Protein AF-A0A836VJD9-F1 (afdb_monomer)

Radius of gyration: 28.54 Å; Cα contacts (8 Å, |Δi|>4): 727; chains: 1; bounding box: 74×53×69 Å

Secondary structure (DSSP, 8-state):
-PPP--SS-EEEEEEEEEE-HHHHHTT--TTPPP-HHHH-EEE-TTSPBPPEEEEEEETTTTEEEEEEEEEEE-SSSPPP-EEE--SS--PPPHHHHS-TT------PPPPPGGG----S--------------TTSPPP--------SS--TT----S--SSPPPSS---------SEETTEE---EEEEEEETTEEEEEE-EETTEE--EEEEEETTS-TT-GGGEEEEE-TEETTEE---EEEEEE-SSEEEEEE-B-SS-B--EEEEEETTS-TT-GGGEEEEE-S-SEEEEEEEE-SSEEEEEEEEETTTEE--EEEEEETTS-TT-GGGEEEEE-TTGGGS----EEEEEE-SS-EEEEE-

Nearest PDB structures (foldseek):
  3qzl-assembly1_A  TM=6.929E-01  e=1.080E-01  Staphylococcus aureus subsp. aureus N315
  3qzo-assembly4_D  TM=6.811E-01  e=2.894E-01  Staphylococcus aureus subsp. aureus N315
  3qzm-assembly2_B  TM=6.859E-01  e=4.484E-01  Staphylococcus aureus subsp. aureus N315
  3qzn-assembly3_C  TM=4.578E-01  e=2.083E-01  Staphylococcus aureus subsp. aureus N315

Foldseek 3Di:
DPDDADPFKDFQDWDKDKAFQVRVVVQDDDPDDDDCFFFKFKAWPVRHTWAKAWPDADPVRNMTIMITTDRMDGRPDDTDIDMHGDDGDGHHDPCSSADPQGDDDDDDDDPPPPPPPDDDDDDDDDPDDDDDDDPPHDDDFDADDDDDPDDDDPDDDPSDDPDDDDPDDDDDDDEDPCAAPNDRPDAFAEWDDAPQKIKTAFAADPVGWFQWIKMAGNVDDPHDSVRIHIEGPCQAPNDRQTGFAYWEDLNFKIWTFFQDSRPFGFQWIKIAGPVDDPHDSVRIHIEGLPARFGFAEWEDQNFKIKTHGAAHPPPGWFQWIKIAGPVDDPHDNVSIDIDRCQCPVHDRNTHFNYWYDPNPDIDTHHD

Structure (mmCIF, N/CA/C/O backbone):
data_AF-A0A836VJD9-F1
#
_entry.id   AF-A0A836VJD9-F1
#
loop_
_atom_site.group_PDB
_atom_site.id
_atom_site.type_symbol
_atom_site.label_atom_id
_atom_site.label_alt_id
_atom_site.label_comp_id
_atom_site.label_asym_id
_atom_site.label_entity_id
_atom_site.label_seq_id
_atom_site.pdbx_PDB_ins_code
_atom_site.Cartn_x
_atom_site.Cartn_y
_atom_site.Cartn_z
_atom_site.occupancy
_atom_site.B_iso_or_equiv
_atom_site.auth_seq_id
_atom_site.auth_comp_id
_atom_site.auth_asym_id
_atom_site.auth_atom_id
_atom_site.pdbx_PDB_model_num
ATOM 1 N N . MET A 1 1 ? -29.953 22.660 4.534 1.00 32.72 1 MET A N 1
ATOM 2 C CA . MET A 1 1 ? -30.248 21.319 5.072 1.00 32.72 1 MET A CA 1
ATOM 3 C C . MET A 1 1 ? -29.787 20.304 4.049 1.00 32.72 1 MET A C 1
ATOM 5 O O . MET A 1 1 ? -30.387 20.209 2.985 1.00 32.72 1 MET A O 1
ATOM 9 N N . THR A 1 2 ? -28.678 19.629 4.315 1.00 28.41 2 THR A N 1
ATOM 10 C CA . THR A 1 2 ? -28.245 18.477 3.521 1.00 28.41 2 THR A CA 1
ATOM 11 C C . THR A 1 2 ? -29.191 17.332 3.870 1.00 28.41 2 THR A C 1
ATOM 13 O O . THR A 1 2 ? -29.332 17.013 5.048 1.00 28.41 2 THR A O 1
ATOM 16 N N . ARG A 1 3 ? -29.908 16.767 2.892 1.00 42.47 3 ARG A N 1
ATOM 17 C CA . ARG A 1 3 ? -30.734 15.577 3.138 1.00 42.47 3 ARG A CA 1
ATOM 18 C C . ARG A 1 3 ? -29.793 14.387 3.327 1.00 42.47 3 ARG A C 1
ATOM 20 O O . ARG A 1 3 ? -29.013 14.088 2.425 1.00 42.47 3 ARG A O 1
ATOM 27 N N . GLY A 1 4 ? -29.827 13.763 4.502 1.00 51.91 4 GLY A N 1
ATOM 28 C CA . GLY A 1 4 ? -29.173 12.475 4.724 1.00 51.91 4 GLY A CA 1
ATOM 29 C C . GLY A 1 4 ? -29.927 11.373 3.978 1.00 51.91 4 GLY A C 1
ATOM 30 O O . GLY A 1 4 ? -31.142 11.458 3.833 1.00 51.91 4 GLY A O 1
ATOM 31 N N . SER A 1 5 ? -29.213 10.361 3.487 1.00 55.50 5 SER A N 1
ATOM 32 C CA . SER A 1 5 ? -29.805 9.151 2.899 1.00 55.50 5 SER A CA 1
ATOM 33 C C . SER A 1 5 ? -29.072 7.924 3.431 1.00 55.50 5 SER A C 1
ATOM 35 O O . SER A 1 5 ? -27.872 7.995 3.708 1.00 55.50 5 SER A O 1
ATOM 37 N N . VAL A 1 6 ? -29.794 6.818 3.599 1.00 58.03 6 VAL A N 1
ATOM 38 C CA . VAL A 1 6 ? -29.232 5.519 3.992 1.00 58.03 6 VAL A CA 1
ATOM 39 C C . VAL A 1 6 ? -29.155 4.607 2.769 1.00 58.03 6 VAL A C 1
ATOM 41 O O . VAL A 1 6 ? -30.018 4.660 1.900 1.00 58.03 6 VAL A O 1
ATOM 44 N N . GLN A 1 7 ? -28.106 3.785 2.672 1.00 67.88 7 GLN A N 1
ATOM 45 C CA . GLN A 1 7 ? -27.882 2.914 1.503 1.00 67.88 7 GLN A CA 1
ATOM 46 C C . GLN A 1 7 ? -28.817 1.694 1.455 1.00 67.88 7 GLN A C 1
ATOM 48 O O . GLN A 1 7 ? -28.958 1.074 0.405 1.00 67.88 7 GLN A O 1
ATOM 53 N N . GLN A 1 8 ? -29.431 1.344 2.584 1.00 70.94 8 GLN A N 1
ATOM 54 C CA . GLN A 1 8 ? -30.390 0.252 2.736 1.00 70.94 8 GLN A CA 1
ATOM 55 C C . GLN A 1 8 ? -31.336 0.568 3.897 1.00 70.94 8 GLN A C 1
ATOM 57 O O . GLN A 1 8 ? -31.000 1.390 4.753 1.00 70.94 8 GLN A O 1
ATOM 62 N N . ASP A 1 9 ? -32.490 -0.092 3.934 1.00 78.12 9 ASP A N 1
ATOM 63 C CA . ASP A 1 9 ? -33.493 0.118 4.977 1.00 78.12 9 ASP A CA 1
ATOM 64 C C . ASP A 1 9 ? -32.979 -0.344 6.348 1.00 78.12 9 ASP A C 1
ATOM 66 O O . ASP A 1 9 ? -32.389 -1.422 6.478 1.00 78.12 9 ASP A O 1
ATOM 70 N N . LEU A 1 10 ? -33.216 0.466 7.382 1.00 75.56 10 LEU A N 1
ATOM 71 C CA . LEU A 1 10 ? -32.786 0.187 8.753 1.00 75.56 10 LEU A CA 1
ATOM 72 C C . LEU A 1 10 ? -34.002 0.073 9.674 1.00 75.56 10 LEU A C 1
ATOM 74 O O . LEU A 1 10 ? -34.802 1.001 9.777 1.00 75.56 10 LEU A O 1
ATOM 78 N N . ALA A 1 11 ? -34.135 -1.060 10.362 1.00 82.06 11 ALA A N 1
ATOM 79 C CA . ALA A 1 11 ? -35.211 -1.302 11.318 1.00 82.06 11 ALA A CA 1
ATOM 80 C C . ALA A 1 11 ? -34.789 -0.912 12.743 1.00 82.06 11 ALA A C 1
ATOM 82 O O . ALA A 1 11 ? -33.683 -1.240 13.172 1.00 82.06 11 ALA A O 1
ATOM 83 N N . GLY A 1 12 ? -35.686 -0.252 13.481 1.00 75.44 12 GLY A N 1
ATOM 84 C CA . GLY A 1 12 ? -35.467 0.130 14.881 1.00 75.44 12 GLY A CA 1
ATOM 85 C C . GLY A 1 12 ? -34.288 1.085 15.088 1.00 75.44 12 GLY A C 1
ATOM 86 O O . GLY A 1 12 ? -33.612 0.996 16.108 1.00 75.44 12 GLY A O 1
ATOM 87 N N . PHE A 1 13 ? -34.022 1.955 14.115 1.00 78.56 13 PHE A N 1
ATOM 88 C CA . PHE A 1 13 ? -32.827 2.789 14.064 1.00 78.56 13 PHE A CA 1
ATOM 89 C C . PHE A 1 13 ? -32.874 3.932 15.099 1.00 78.56 13 PHE A C 1
ATOM 91 O O . PHE A 1 13 ? -33.838 4.704 15.088 1.00 78.56 13 PHE A O 1
ATOM 98 N N . PRO A 1 14 ? -31.853 4.094 15.964 1.00 77.50 14 PRO A N 1
ATOM 99 C CA . PRO A 1 14 ? -31.772 5.218 16.892 1.00 77.50 14 PRO A CA 1
ATOM 100 C C . PRO A 1 14 ? -31.267 6.470 16.160 1.00 77.50 14 PRO A C 1
ATOM 102 O O . PRO A 1 14 ? -30.079 6.612 15.873 1.00 77.50 14 PRO A O 1
ATOM 105 N N . LEU A 1 15 ? -32.177 7.388 15.844 1.00 73.62 15 LEU A N 1
ATOM 106 C CA . LEU A 1 15 ? -31.865 8.655 15.190 1.00 73.62 15 LEU A CA 1
ATOM 107 C C . LEU A 1 15 ? -31.493 9.717 16.230 1.00 73.62 15 LEU A C 1
ATOM 109 O O . LEU A 1 15 ? -32.278 9.985 17.139 1.00 73.62 15 LEU A O 1
ATOM 113 N N . TYR A 1 16 ? -30.337 10.364 16.061 1.00 76.00 16 TYR A N 1
ATOM 114 C CA . TYR A 1 16 ? -29.967 11.532 16.861 1.00 76.00 16 TYR A CA 1
ATOM 115 C C . TYR A 1 16 ? -30.544 12.810 16.253 1.00 76.00 16 TYR A C 1
ATOM 117 O O . TYR A 1 16 ? -30.277 13.145 15.096 1.00 76.00 16 TYR A O 1
ATOM 125 N N . VAL A 1 17 ? -31.344 13.529 17.035 1.00 64.88 17 VAL A N 1
ATOM 126 C CA . VAL A 1 17 ? -32.032 14.751 16.622 1.00 64.88 17 VAL A CA 1
ATOM 127 C C . VAL A 1 17 ? -31.486 15.927 17.417 1.00 64.88 17 VAL A C 1
ATOM 129 O O . VAL A 1 17 ? -31.445 15.892 18.645 1.00 64.88 17 VAL A O 1
ATOM 132 N N . GLN A 1 18 ? -31.113 16.992 16.708 1.00 73.19 18 GLN A N 1
ATOM 133 C CA . GLN A 1 18 ? -30.702 18.263 17.296 1.00 73.19 18 GLN A CA 1
ATOM 134 C C . GLN A 1 18 ? -31.675 19.367 16.876 1.00 73.19 18 GLN A C 1
ATOM 136 O O . GLN A 1 18 ? -31.921 19.563 15.684 1.00 73.19 18 GLN A O 1
ATOM 141 N N . ILE A 1 19 ? -32.203 20.101 17.854 1.00 67.88 19 ILE A N 1
ATOM 142 C CA . ILE A 1 19 ? -33.188 21.166 17.653 1.00 67.88 19 ILE A CA 1
ATOM 143 C C . ILE A 1 19 ? -32.646 22.452 18.258 1.00 67.88 19 ILE A C 1
ATOM 145 O O . ILE A 1 19 ? -32.339 22.511 19.447 1.00 67.88 19 ILE A O 1
ATOM 149 N N . ASP A 1 20 ? -32.525 23.473 17.415 1.00 70.88 20 ASP A N 1
ATOM 150 C CA . ASP A 1 20 ? -32.057 24.793 17.813 1.00 70.88 20 ASP A CA 1
ATOM 151 C C . ASP A 1 20 ? -33.169 25.650 18.437 1.00 70.88 20 ASP A C 1
ATOM 153 O O . ASP A 1 20 ? -34.350 25.286 18.479 1.00 70.88 20 ASP A O 1
ATOM 157 N N . SER A 1 21 ? -32.779 26.835 18.900 1.00 67.81 21 SER A N 1
ATOM 158 C CA . SER A 1 21 ? -33.659 27.740 19.634 1.00 67.81 21 SER A CA 1
ATOM 159 C C . SER A 1 21 ? -34.839 28.212 18.790 1.00 67.81 21 SER A C 1
ATOM 161 O O . SER A 1 21 ? -35.947 28.353 19.301 1.00 67.81 21 SER A O 1
ATOM 163 N N . VAL A 1 22 ? -34.643 28.385 17.481 1.00 67.00 22 VAL A N 1
ATOM 164 C CA . VAL A 1 22 ? -35.707 28.770 16.546 1.00 67.00 22 VAL A CA 1
ATOM 165 C C . VAL A 1 22 ? -36.721 27.639 16.384 1.00 67.00 22 VAL A C 1
ATOM 167 O O . VAL A 1 22 ? -37.925 27.899 16.331 1.00 67.00 22 VAL A O 1
ATOM 170 N N . GLY A 1 23 ? -36.258 26.390 16.311 1.00 63.22 23 GLY A N 1
ATOM 171 C CA . GLY A 1 23 ? -37.110 25.204 16.293 1.00 63.22 23 GLY A CA 1
ATOM 172 C C . GLY A 1 23 ? -37.930 25.057 17.574 1.00 63.22 23 GLY A C 1
ATOM 173 O O . GLY A 1 23 ? -39.131 24.811 17.499 1.00 63.22 23 GLY A O 1
ATOM 174 N N . LEU A 1 24 ? -37.312 25.283 18.736 1.00 67.75 24 LEU A N 1
ATOM 175 C CA . LEU A 1 24 ? -37.984 25.193 20.035 1.00 67.75 24 LEU A CA 1
ATOM 176 C C . LEU A 1 24 ? -39.013 26.309 20.264 1.00 67.75 24 LEU A C 1
ATOM 178 O O . LEU A 1 24 ? -40.096 26.038 20.777 1.00 67.75 24 LEU A O 1
ATOM 182 N N . GLU A 1 25 ? -38.733 27.548 19.847 1.00 66.19 25 GLU A N 1
ATOM 183 C CA . GLU A 1 25 ? -39.699 28.657 19.954 1.00 66.19 25 GLU A CA 1
ATOM 184 C C . GLU A 1 25 ? -40.981 28.388 19.150 1.00 66.19 25 GLU A C 1
ATOM 186 O O . GLU A 1 25 ? -42.072 28.764 19.574 1.00 66.19 25 GLU A O 1
ATOM 191 N N . ARG A 1 26 ? -40.886 27.675 18.020 1.00 66.62 26 ARG A N 1
ATOM 192 C CA . ARG A 1 26 ? -42.057 27.294 17.207 1.00 66.62 26 ARG A CA 1
ATOM 193 C C . ARG A 1 26 ? -42.971 26.271 17.881 1.00 66.62 26 ARG A C 1
ATOM 195 O O . ARG A 1 26 ? -44.106 26.113 17.445 1.00 66.62 26 ARG A O 1
ATOM 202 N N . LEU A 1 27 ? -42.481 25.582 18.909 1.00 62.28 27 LEU A N 1
ATOM 203 C CA . LEU A 1 27 ? -43.213 24.555 19.654 1.00 62.28 27 LEU A CA 1
ATOM 204 C C . LEU A 1 27 ? -43.885 25.106 20.917 1.00 62.28 27 LEU A C 1
ATOM 206 O O . LEU A 1 27 ? -44.630 24.386 21.587 1.00 62.28 27 LEU A O 1
ATOM 210 N N . ARG A 1 28 ? -43.615 26.368 21.273 1.00 62.91 28 ARG A N 1
ATOM 211 C CA . ARG A 1 28 ? -44.199 26.995 22.456 1.00 62.91 28 ARG A CA 1
ATOM 212 C C . ARG A 1 28 ? -45.665 27.321 22.225 1.00 62.91 28 ARG A C 1
ATOM 214 O O . ARG A 1 28 ? -46.027 27.987 21.259 1.00 62.91 28 ARG A O 1
ATOM 221 N N . THR A 1 29 ? -46.489 26.917 23.184 1.00 52.88 29 THR A N 1
ATOM 222 C CA . THR A 1 29 ? -47.904 27.284 23.239 1.00 52.88 29 THR A CA 1
ATOM 223 C C . THR A 1 29 ? -48.095 28.283 24.384 1.00 52.88 29 THR A C 1
ATOM 225 O O . THR A 1 29 ? -47.761 27.990 25.527 1.00 52.88 29 THR A O 1
ATOM 228 N N . GLU A 1 30 ? -48.570 29.489 24.060 1.00 49.78 30 GLU A N 1
ATOM 229 C CA . GLU A 1 30 ? -49.130 30.487 24.995 1.00 49.78 30 GLU A CA 1
ATOM 230 C C . GLU A 1 30 ? -48.353 30.750 26.306 1.00 49.78 30 GLU A C 1
ATOM 232 O O . GLU A 1 30 ? -48.907 30.715 27.401 1.00 49.78 30 GLU A O 1
ATOM 237 N N . GLY A 1 31 ? -47.062 31.086 26.210 1.00 46.56 31 GLY A N 1
ATOM 238 C CA . GLY A 1 31 ? -46.318 31.685 27.331 1.00 46.56 31 GLY A CA 1
ATOM 239 C C . GLY A 1 31 ? -45.949 30.741 28.484 1.00 46.56 31 GLY A C 1
ATOM 240 O O . GLY A 1 31 ? -45.433 31.211 29.498 1.00 46.56 31 GLY A O 1
ATOM 241 N N . LEU A 1 32 ? -46.166 29.432 28.336 1.00 50.41 32 LEU A N 1
ATOM 242 C CA . LEU A 1 32 ? -45.640 28.412 29.245 1.00 50.41 32 LEU A CA 1
ATOM 243 C C . LEU A 1 32 ? -44.190 28.060 28.884 1.00 50.41 32 LEU A C 1
ATOM 245 O O . LEU A 1 32 ? -43.834 27.941 27.708 1.00 50.41 32 LEU A O 1
ATOM 249 N N . ALA A 1 33 ? -43.346 27.905 29.907 1.00 55.38 33 ALA A N 1
ATOM 250 C CA . ALA A 1 33 ? -41.988 27.407 29.732 1.00 55.38 33 ALA A CA 1
ATOM 251 C C . ALA A 1 33 ? -42.047 25.959 29.223 1.00 55.38 33 ALA A C 1
ATOM 253 O O . ALA A 1 33 ? -42.734 25.125 29.807 1.00 55.38 33 ALA A O 1
ATOM 254 N N . LEU A 1 34 ? -41.346 25.678 28.124 1.00 61.75 34 LEU A N 1
ATOM 255 C CA . LEU A 1 34 ? -41.179 24.318 27.628 1.00 61.75 34 LEU A CA 1
ATOM 256 C C . LEU A 1 34 ? -40.217 23.580 28.566 1.00 61.75 34 LEU A C 1
ATOM 258 O O . LEU A 1 34 ? -39.047 23.961 28.637 1.00 61.75 34 LEU A O 1
ATOM 262 N N . ASP A 1 35 ? -40.698 22.536 29.234 1.00 68.38 35 ASP A N 1
ATOM 263 C CA . ASP A 1 35 ? -39.841 21.508 29.821 1.00 68.38 35 ASP A CA 1
ATOM 264 C C . ASP A 1 35 ? -39.786 20.308 28.857 1.00 68.38 35 ASP A C 1
ATOM 266 O O . ASP A 1 35 ? -40.788 19.597 28.705 1.00 68.38 35 ASP A O 1
ATOM 270 N N . PRO A 1 36 ? -38.656 20.087 28.157 1.00 66.44 36 PRO A N 1
ATOM 271 C CA . PRO A 1 36 ? -38.508 18.960 27.242 1.00 66.44 36 PRO A CA 1
ATOM 272 C C . PRO A 1 36 ? -38.692 17.593 27.902 1.00 66.44 36 PRO A C 1
ATOM 274 O O . PRO A 1 36 ? -39.025 16.647 27.197 1.00 66.44 36 PRO A O 1
ATOM 277 N N . HIS A 1 37 ? -38.503 17.483 29.221 1.00 65.25 37 HIS A N 1
ATOM 278 C CA . HIS A 1 37 ? -38.635 16.220 29.944 1.00 65.25 37 HIS A CA 1
ATOM 279 C C . HIS A 1 37 ? -40.078 15.896 30.360 1.00 65.25 37 HIS A C 1
ATOM 281 O O . HIS A 1 37 ? -40.356 14.742 30.679 1.00 65.25 37 HIS A O 1
ATOM 287 N N . GLU A 1 38 ? -40.994 16.874 30.353 1.00 63.47 38 GLU A N 1
ATOM 288 C CA . GLU A 1 38 ? -42.380 16.695 30.833 1.00 63.47 38 GLU A CA 1
ATOM 289 C C . GLU A 1 38 ? -43.464 16.877 29.754 1.00 63.47 38 GLU A C 1
ATOM 291 O O . GLU A 1 38 ? -44.647 16.619 30.014 1.00 63.47 38 GLU A O 1
ATOM 296 N N . GLY A 1 39 ? -43.099 17.329 28.549 1.00 64.06 39 GLY A N 1
ATOM 297 C CA . GLY A 1 39 ? -44.095 17.679 27.531 1.00 64.06 39 GLY A CA 1
ATOM 298 C C . GLY A 1 39 ? -43.720 17.431 26.076 1.00 64.06 39 GLY A C 1
ATOM 299 O O . GLY A 1 39 ? -44.572 17.638 25.214 1.00 64.06 39 GLY A O 1
ATOM 300 N N . LEU A 1 40 ? -42.494 17.008 25.761 1.00 73.62 40 LEU A N 1
ATOM 301 C CA . LEU A 1 40 ? -42.066 16.820 24.375 1.00 73.62 40 LEU A CA 1
ATOM 302 C C . LEU A 1 40 ? -42.423 15.423 23.859 1.00 73.62 40 LEU A C 1
ATOM 304 O O . LEU A 1 40 ? -42.170 14.434 24.534 1.00 73.62 40 LEU A O 1
ATOM 308 N N . ARG A 1 41 ? -42.971 15.331 22.641 1.00 74.12 41 ARG A N 1
ATOM 309 C CA . ARG A 1 41 ? -43.230 14.040 21.985 1.00 74.12 41 ARG A CA 1
ATOM 310 C C . ARG A 1 41 ? -42.788 14.025 20.535 1.00 74.12 41 ARG A C 1
ATOM 312 O O . ARG A 1 41 ? -43.126 14.930 19.768 1.00 74.12 41 ARG A O 1
ATOM 319 N N . PHE A 1 42 ? -42.117 12.944 20.158 1.00 76.94 42 PHE A N 1
ATOM 320 C CA . PHE A 1 42 ? -41.771 12.623 18.781 1.00 76.94 42 PHE A CA 1
ATOM 321 C C . PHE A 1 42 ? -42.819 11.687 18.191 1.00 76.94 42 PHE A C 1
ATOM 323 O O . PHE A 1 42 ? -43.145 10.666 18.791 1.00 76.94 42 PHE A O 1
ATOM 330 N N . LEU A 1 43 ? -43.349 12.041 17.025 1.00 74.00 43 LEU A N 1
ATOM 331 C CA . LEU A 1 43 ? -44.403 11.299 16.346 1.00 74.00 43 LEU A CA 1
ATOM 332 C C . LEU A 1 43 ? -43.970 10.914 14.932 1.00 74.00 43 LEU A C 1
ATOM 334 O O . LEU A 1 43 ? -43.300 11.692 14.250 1.00 74.00 43 LEU A O 1
ATOM 338 N N . ASP A 1 44 ? -44.402 9.751 14.463 1.00 74.62 44 ASP A N 1
ATOM 339 C CA . ASP A 1 44 ? -44.265 9.378 13.057 1.00 74.62 44 ASP A CA 1
ATOM 340 C C . ASP A 1 44 ? -45.315 10.068 12.158 1.00 74.62 44 ASP A C 1
ATOM 342 O O . ASP A 1 44 ? -46.154 10.856 12.606 1.00 74.62 44 ASP A O 1
ATOM 346 N N . ALA A 1 45 ? -45.288 9.755 10.859 1.00 67.81 45 ALA A N 1
ATOM 347 C CA . ALA A 1 45 ? -46.229 10.286 9.869 1.00 67.81 45 ALA A CA 1
ATOM 348 C C . ALA A 1 45 ? -47.706 9.940 10.148 1.00 67.81 45 ALA A C 1
ATOM 350 O O . ALA A 1 45 ? -48.599 10.638 9.667 1.00 67.81 45 ALA A O 1
ATOM 351 N N . SER A 1 46 ? -47.971 8.862 10.892 1.00 73.88 46 SER A N 1
ATOM 352 C CA . SER A 1 46 ? -49.319 8.433 11.282 1.00 73.88 46 SER A CA 1
ATOM 353 C C . SER A 1 46 ? -49.822 9.125 12.553 1.00 73.88 46 SER A C 1
ATOM 355 O O . SER A 1 46 ? -51.007 9.030 12.876 1.00 73.88 46 SER A O 1
ATOM 357 N N . GLY A 1 47 ? -48.940 9.850 13.248 1.00 70.31 47 GLY A N 1
ATOM 358 C CA . GLY A 1 47 ? -49.204 10.454 14.549 1.00 70.31 47 GLY A CA 1
ATOM 359 C C . GLY A 1 47 ? -48.967 9.502 15.722 1.00 70.31 47 GLY A C 1
ATOM 360 O O . GLY A 1 47 ? -49.371 9.827 16.839 1.00 70.31 47 GLY A O 1
ATOM 361 N N . ALA A 1 48 ? -48.340 8.344 15.494 1.00 80.06 48 ALA A N 1
ATOM 362 C CA . ALA A 1 48 ? -47.968 7.426 16.562 1.00 80.06 48 ALA A CA 1
ATOM 363 C C . ALA A 1 48 ? -46.705 7.917 17.275 1.00 80.06 48 ALA A C 1
ATOM 365 O O . ALA A 1 48 ? -45.783 8.429 16.643 1.00 80.06 48 ALA A O 1
ATOM 366 N N . GLU A 1 49 ? -46.671 7.757 18.595 1.00 83.00 49 GLU A N 1
ATOM 367 C CA . GLU A 1 49 ? -45.542 8.179 19.418 1.00 83.00 49 GLU A CA 1
ATOM 368 C C . GLU A 1 49 ? -44.340 7.249 19.268 1.00 83.00 49 GLU A C 1
ATOM 370 O O . GLU A 1 49 ? -44.470 6.023 19.251 1.00 83.00 49 GLU A O 1
ATOM 375 N N . LEU A 1 50 ? -43.163 7.861 19.161 1.00 78.25 50 LEU A N 1
ATOM 376 C CA . LEU A 1 50 ? -41.887 7.182 19.028 1.00 78.25 50 LEU A CA 1
ATOM 377 C C . LEU A 1 50 ? -41.144 7.185 20.372 1.00 78.25 50 LEU A C 1
ATOM 379 O O . LEU A 1 50 ? -41.039 8.248 21.001 1.00 78.25 50 LEU A O 1
ATOM 383 N N . PRO A 1 51 ? -40.579 6.035 20.794 1.00 86.88 51 PRO A N 1
ATOM 384 C CA . PRO A 1 51 ? -39.694 5.982 21.951 1.00 86.88 51 PRO A CA 1
ATOM 385 C C . PRO A 1 51 ? -38.531 6.949 21.761 1.00 86.88 51 PRO A C 1
ATOM 387 O O . PRO A 1 51 ? -37.903 6.971 20.695 1.00 86.88 51 PRO A O 1
ATOM 390 N N . HIS A 1 52 ? -38.239 7.745 22.779 1.00 78.88 52 HIS A N 1
ATOM 391 C CA . HIS A 1 52 ? -37.203 8.763 22.702 1.00 78.88 52 HIS A CA 1
ATOM 392 C C . HIS A 1 52 ? -36.539 8.991 24.051 1.00 78.88 52 HIS A C 1
ATOM 394 O O . HIS A 1 52 ? -37.185 8.790 25.071 1.00 78.88 52 HIS A O 1
ATOM 400 N N . VAL A 1 53 ? -35.271 9.418 24.010 1.00 80.12 53 VAL A N 1
ATOM 401 C CA . VAL A 1 53 ? -34.489 9.841 25.173 1.00 80.12 53 VAL A CA 1
ATOM 402 C C . VAL A 1 53 ? -33.861 11.202 24.981 1.00 80.12 53 VAL A C 1
ATOM 404 O O . VAL A 1 53 ? -33.165 11.431 23.993 1.00 80.12 53 VAL A O 1
ATOM 407 N N . ILE A 1 54 ? -34.082 12.105 25.932 1.00 78.44 54 ILE A N 1
ATOM 408 C CA . ILE A 1 54 ? -33.452 13.417 25.962 1.00 78.44 54 ILE A CA 1
ATOM 409 C C . ILE A 1 54 ? -32.011 13.248 26.441 1.00 78.44 54 ILE A C 1
ATOM 411 O O . ILE A 1 54 ? -31.735 12.937 27.596 1.00 78.44 54 ILE A O 1
ATOM 415 N N . ASP A 1 55 ? -31.077 13.473 25.523 1.00 74.62 55 ASP A N 1
ATOM 416 C CA . ASP A 1 55 ? -29.641 13.361 25.769 1.00 74.62 55 ASP A CA 1
ATOM 417 C C . ASP A 1 55 ? -29.105 14.618 26.469 1.00 74.62 55 ASP A C 1
ATOM 419 O O . ASP A 1 55 ? -28.349 14.537 27.435 1.00 74.62 55 ASP A O 1
ATOM 423 N N . SER A 1 56 ? -29.517 15.805 26.011 1.00 74.94 56 SER A N 1
ATOM 424 C CA . SER A 1 56 ? -29.192 17.073 26.675 1.00 74.94 56 SER A CA 1
ATOM 425 C C . SER A 1 56 ? -30.157 18.196 26.297 1.00 74.94 56 SER A C 1
ATOM 427 O O . SER A 1 56 ? -30.618 18.285 25.159 1.00 74.94 56 SER A O 1
ATOM 429 N N . TYR A 1 57 ? -30.408 19.103 27.242 1.00 75.31 57 TYR A N 1
ATOM 430 C CA . TYR A 1 57 ? -31.106 20.363 27.001 1.00 75.31 57 TYR A CA 1
ATOM 431 C C . TYR A 1 57 ? -30.346 21.527 27.644 1.00 75.31 57 TYR A C 1
ATOM 433 O O . TYR A 1 57 ? -30.150 21.559 28.857 1.00 75.31 57 TYR A O 1
ATOM 441 N N . ASP A 1 58 ? -29.919 22.487 26.824 1.00 72.69 58 ASP A N 1
ATOM 442 C CA . ASP A 1 58 ? -29.300 23.733 27.273 1.00 72.69 58 ASP A CA 1
ATOM 443 C C . ASP A 1 58 ? -30.318 24.873 27.159 1.00 72.69 58 ASP A C 1
ATOM 445 O O . ASP A 1 58 ? -30.605 25.370 26.065 1.00 72.69 58 ASP A O 1
ATOM 449 N N . SER A 1 59 ? -30.852 25.306 28.303 1.00 67.62 59 SER A N 1
ATOM 450 C CA . SER A 1 59 ? -31.826 26.398 28.381 1.00 67.62 59 SER A CA 1
ATOM 451 C C . SER A 1 59 ? -31.245 27.771 28.021 1.00 67.62 59 SER A C 1
ATOM 453 O O . SER A 1 59 ? -32.005 28.678 27.693 1.00 67.62 59 SER A O 1
ATOM 455 N N . GLY A 1 60 ? -29.922 27.953 28.107 1.00 68.44 60 GLY A N 1
ATOM 456 C CA . GLY A 1 60 ? -29.238 29.202 27.768 1.00 68.44 60 GLY A CA 1
ATOM 457 C C . GLY A 1 60 ? -28.947 29.323 26.273 1.00 68.44 60 GLY A C 1
ATOM 458 O O . GLY A 1 60 ? -29.151 30.387 25.690 1.00 68.44 60 GLY A O 1
ATOM 459 N N . ALA A 1 61 ? -28.520 28.227 25.640 1.00 65.88 61 ALA A N 1
ATOM 460 C CA . ALA A 1 61 ? -28.315 28.160 24.191 1.00 65.88 61 ALA A CA 1
ATOM 461 C C . ALA A 1 61 ? -29.614 27.890 23.404 1.00 65.88 61 ALA A C 1
ATOM 463 O O . ALA A 1 61 ? -29.655 28.103 22.190 1.00 65.88 61 ALA A O 1
ATOM 464 N N . GLY A 1 62 ? -30.665 27.413 24.081 1.00 68.31 62 GLY A N 1
ATOM 465 C CA . GLY A 1 62 ? -31.903 26.948 23.459 1.00 68.31 62 GLY A CA 1
ATOM 466 C C . GLY A 1 62 ? -31.651 25.751 22.547 1.00 68.31 62 GLY A C 1
ATOM 467 O O . GLY A 1 62 ? -32.148 25.722 21.430 1.00 68.31 62 GLY A O 1
ATOM 468 N N . MET A 1 63 ? -30.824 24.802 22.986 1.00 73.50 63 MET A N 1
ATOM 469 C CA . MET A 1 63 ? -30.438 23.639 22.189 1.00 73.50 63 MET A CA 1
ATOM 470 C C . MET A 1 63 ? -30.928 22.366 22.865 1.00 73.50 63 MET A C 1
ATOM 472 O O . MET A 1 63 ? -30.587 22.107 24.018 1.00 73.50 63 MET A O 1
ATOM 476 N N . LEU A 1 64 ? -31.693 21.563 22.131 1.00 70.75 64 LEU A N 1
ATOM 477 C CA . LEU A 1 64 ? -32.162 20.255 22.568 1.00 70.75 64 LEU A CA 1
ATOM 478 C C . LEU A 1 64 ? -31.522 19.160 21.717 1.00 70.75 64 LEU A C 1
ATOM 480 O O . LEU A 1 64 ? -31.504 19.259 20.487 1.00 70.75 64 LEU A O 1
ATOM 484 N N . ARG A 1 65 ? -31.049 18.100 22.370 1.00 75.19 65 ARG A N 1
ATOM 485 C CA . ARG A 1 65 ? -30.590 16.874 21.721 1.00 75.19 65 ARG A CA 1
ATOM 486 C C . ARG A 1 65 ? -31.328 15.673 22.281 1.00 75.19 65 ARG A C 1
ATOM 488 O O . ARG A 1 65 ? -31.448 15.532 23.497 1.00 75.19 65 ARG A O 1
ATOM 495 N N . ALA A 1 66 ? -31.810 14.816 21.392 1.00 66.81 66 ALA A N 1
ATOM 496 C CA . ALA A 1 66 ? -32.562 13.629 21.758 1.00 66.81 66 ALA A CA 1
ATOM 497 C C . ALA A 1 66 ? -32.262 12.464 20.815 1.00 66.81 66 ALA A C 1
ATOM 499 O O . ALA A 1 66 ? -32.026 12.654 19.622 1.00 66.81 66 ALA A O 1
ATOM 500 N N . TRP A 1 67 ? -32.321 11.256 21.355 1.00 77.56 67 TRP A N 1
ATOM 501 C CA . TRP A 1 67 ? -32.374 10.016 20.599 1.00 77.56 67 TRP A CA 1
ATOM 502 C C . TRP A 1 67 ? -33.826 9.630 20.367 1.00 77.56 67 TRP A C 1
ATOM 504 O O . TRP A 1 67 ? -34.619 9.667 21.298 1.00 77.56 67 TRP A O 1
ATOM 514 N N . VAL A 1 68 ? -34.179 9.234 19.148 1.00 74.56 68 VAL A N 1
ATOM 515 C CA . VAL A 1 68 ? -35.539 8.811 18.792 1.00 74.56 68 VAL A CA 1
ATOM 516 C C . VAL A 1 68 ? -35.462 7.500 18.032 1.00 74.56 68 VAL A C 1
ATOM 518 O O . VAL A 1 68 ? -34.724 7.389 17.053 1.00 74.56 68 VAL A O 1
ATOM 521 N N . ARG A 1 69 ? -36.231 6.495 18.448 1.00 83.19 69 ARG A N 1
ATOM 522 C CA . ARG A 1 69 ? -36.285 5.219 17.738 1.00 83.19 69 ARG A CA 1
ATOM 523 C C . ARG A 1 69 ? -37.201 5.316 16.532 1.00 83.19 69 ARG A C 1
ATOM 525 O O . ARG A 1 69 ? -38.413 5.451 16.669 1.00 83.19 69 ARG A O 1
ATOM 532 N N . ILE A 1 70 ? -36.620 5.165 15.350 1.00 79.75 70 ILE A N 1
ATOM 533 C CA . ILE A 1 70 ? -37.345 5.105 14.086 1.00 79.75 70 ILE A CA 1
ATOM 534 C C . ILE A 1 70 ? -37.656 3.633 13.772 1.00 79.75 70 ILE A C 1
ATOM 536 O O . ILE A 1 70 ? -36.723 2.847 13.584 1.00 79.75 70 ILE A O 1
ATOM 540 N N . PRO A 1 71 ? -38.937 3.221 13.701 1.00 82.19 71 PRO A N 1
ATOM 541 C CA . PRO A 1 71 ? -39.300 1.824 13.458 1.00 82.19 71 PRO A CA 1
ATOM 542 C C . PRO A 1 71 ? -38.730 1.286 12.143 1.00 82.19 71 PRO A C 1
ATOM 544 O O . PRO A 1 71 ? -38.224 0.164 12.105 1.00 82.19 71 PRO A O 1
ATOM 547 N N . LEU A 1 72 ? -38.766 2.113 11.095 1.00 81.88 72 LEU A N 1
ATOM 548 C CA . LEU A 1 72 ? -38.167 1.845 9.794 1.00 81.88 72 LEU A CA 1
ATOM 549 C C . LEU A 1 72 ? -37.649 3.151 9.184 1.00 81.88 72 LEU A C 1
ATOM 551 O O . LEU A 1 72 ? -38.430 4.061 8.916 1.00 81.88 72 LEU A O 1
ATOM 555 N N . LEU A 1 73 ? -36.342 3.227 8.952 1.00 78.00 73 LEU A N 1
ATOM 556 C CA . LEU A 1 73 ? -35.700 4.284 8.179 1.00 78.00 73 LEU A CA 1
ATOM 557 C C . LEU A 1 73 ? -35.451 3.751 6.764 1.00 78.00 73 LEU A C 1
ATOM 559 O O . LEU A 1 73 ? -34.517 2.977 6.544 1.00 78.00 73 LEU A O 1
ATOM 563 N N . ALA A 1 74 ? -36.326 4.119 5.830 1.00 73.56 74 ALA A N 1
ATOM 564 C CA . ALA A 1 74 ? -36.276 3.646 4.451 1.00 73.56 74 ALA A CA 1
ATOM 565 C C . ALA A 1 74 ? -35.194 4.372 3.635 1.00 73.56 74 ALA A C 1
ATOM 567 O O . ALA A 1 74 ? -34.978 5.574 3.771 1.00 73.56 74 ALA A O 1
ATOM 568 N N . SER A 1 75 ? -34.537 3.636 2.744 1.00 78.94 75 SER A N 1
ATOM 569 C CA . SER A 1 75 ? -33.540 4.161 1.801 1.00 78.94 75 SER A CA 1
ATOM 570 C C . SER A 1 75 ? -34.160 4.898 0.609 1.00 78.94 75 SER A C 1
ATOM 572 O O . SER A 1 75 ? -33.524 5.777 0.025 1.00 78.94 75 SER A O 1
ATOM 574 N N . GLY A 1 76 ? -35.400 4.548 0.250 1.00 71.75 76 GLY A N 1
ATOM 575 C CA . GLY A 1 76 ? -36.106 5.066 -0.927 1.00 71.75 76 GLY A CA 1
ATOM 576 C C . GLY A 1 76 ? -37.224 6.073 -0.647 1.00 71.75 76 GLY A C 1
ATOM 577 O O . GLY A 1 76 ? -37.791 6.602 -1.602 1.00 71.75 76 GLY A O 1
ATOM 578 N N . GLU A 1 77 ? -37.556 6.343 0.618 1.00 72.12 77 GLU A N 1
ATOM 579 C CA . GLU A 1 77 ? -38.687 7.198 1.002 1.00 72.12 77 GLU A CA 1
ATOM 580 C C . GLU A 1 77 ? -38.290 8.211 2.084 1.00 72.12 77 GLU A C 1
ATOM 582 O O . GLU A 1 77 ? -37.460 7.933 2.951 1.00 72.12 77 GLU A O 1
ATOM 587 N N . ASP A 1 78 ? -38.898 9.401 2.042 1.00 67.38 78 ASP A N 1
ATOM 588 C CA . ASP A 1 78 ? -38.676 10.431 3.058 1.00 67.38 78 ASP A CA 1
ATOM 589 C C . ASP A 1 78 ? -39.302 9.973 4.393 1.00 67.38 78 ASP A C 1
ATOM 591 O O . ASP A 1 78 ? -40.503 9.716 4.484 1.00 67.38 78 ASP A O 1
ATOM 595 N N . THR A 1 79 ? -38.498 9.909 5.458 1.00 62.56 79 THR A N 1
ATOM 596 C CA . THR A 1 79 ? -38.999 9.667 6.820 1.00 62.56 79 THR A CA 1
ATOM 597 C C . THR A 1 79 ? -39.513 10.972 7.417 1.00 62.56 79 THR A C 1
ATOM 599 O O . THR A 1 79 ? -38.769 11.949 7.527 1.00 62.56 79 THR A O 1
ATOM 602 N N . ILE A 1 80 ? -40.787 10.995 7.813 1.00 66.81 80 ILE A N 1
ATOM 603 C CA . ILE A 1 80 ? -41.421 12.166 8.425 1.00 66.81 80 ILE A CA 1
ATOM 604 C C . ILE A 1 80 ? -41.461 11.977 9.939 1.00 66.81 80 ILE A C 1
ATOM 606 O O . ILE A 1 80 ? -42.095 11.053 10.445 1.00 66.81 80 ILE A O 1
ATOM 610 N N . LEU A 1 81 ? -40.807 12.900 10.637 1.00 57.41 81 LEU A N 1
ATOM 611 C CA . LEU A 1 81 ? -40.816 13.023 12.087 1.00 57.41 81 LEU A CA 1
ATOM 612 C C . LEU A 1 81 ? -41.530 14.324 12.454 1.00 57.41 81 LEU A C 1
ATOM 614 O O . LEU A 1 81 ? -41.127 15.401 12.011 1.00 57.41 81 LEU A O 1
ATOM 618 N N . SER A 1 82 ? -42.584 14.223 13.254 1.00 62.59 82 SER A N 1
ATOM 619 C CA . SER A 1 82 ? -43.3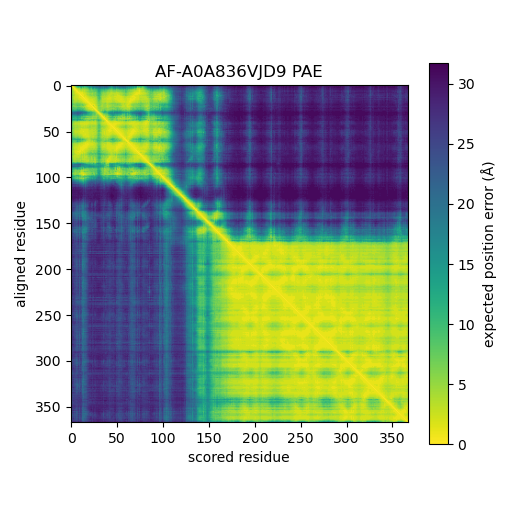12 15.370 13.795 1.00 62.59 82 SER A CA 1
ATOM 620 C C . SER A 1 82 ? -43.006 15.533 15.279 1.00 62.59 82 SER A C 1
ATOM 622 O O . SER A 1 82 ? -42.721 14.564 15.976 1.00 62.59 82 SER A O 1
ATOM 624 N N . LEU A 1 83 ? -43.070 16.768 15.768 1.00 59.94 83 LEU A N 1
ATOM 625 C CA . LEU A 1 83 ? -42.764 17.109 17.152 1.00 59.94 83 LEU A CA 1
ATOM 626 C C . LEU A 1 83 ? -43.903 17.936 17.739 1.00 59.94 83 LEU A C 1
ATOM 628 O O . LEU A 1 83 ? -44.357 18.888 17.104 1.00 59.94 83 LEU A O 1
ATOM 632 N N . THR A 1 84 ? -44.371 17.569 18.931 1.00 64.12 84 THR A N 1
ATOM 633 C CA . THR A 1 84 ? -45.497 18.242 19.596 1.00 64.12 84 THR A CA 1
ATOM 634 C C . THR A 1 84 ? -45.268 18.414 21.098 1.00 64.12 84 THR A C 1
ATOM 636 O O . THR A 1 84 ? -44.418 17.740 21.680 1.00 64.12 84 THR A O 1
ATOM 639 N N . THR A 1 85 ? -46.028 19.333 21.707 1.00 57.88 85 THR A N 1
ATOM 640 C CA . THR A 1 85 ? -45.917 19.749 23.118 1.00 57.88 85 THR A CA 1
ATOM 641 C C . THR A 1 85 ? -47.211 19.585 23.927 1.00 57.88 85 THR A C 1
ATOM 643 O O . THR A 1 85 ? -47.325 20.085 25.045 1.00 57.88 85 THR A O 1
ATOM 646 N N . CYS A 1 86 ? -48.228 18.904 23.384 1.00 51.97 86 CYS A N 1
ATOM 647 C CA . CYS A 1 86 ? -49.541 18.782 24.021 1.00 51.97 86 CYS A CA 1
ATOM 648 C C . CYS A 1 86 ? -49.714 17.465 24.811 1.00 51.97 86 CYS A C 1
ATOM 650 O O . CYS A 1 86 ? -50.015 16.416 24.247 1.00 51.97 86 CYS A O 1
ATOM 652 N N . GLY A 1 87 ? -49.583 17.527 26.143 1.00 53.34 87 GLY A N 1
ATOM 653 C CA . GLY A 1 87 ? -49.991 16.461 27.076 1.00 53.34 87 GLY A CA 1
ATOM 654 C C . GLY A 1 87 ? -49.013 16.228 28.234 1.00 53.34 87 GLY A C 1
ATOM 655 O O . GLY A 1 87 ? -47.899 16.726 28.206 1.00 53.34 87 GLY A O 1
ATOM 656 N N . SER A 1 88 ? -49.417 15.447 29.244 1.00 53.75 88 SER A N 1
ATOM 657 C CA . SER A 1 88 ? -48.524 14.963 30.313 1.00 53.75 88 SER A CA 1
ATOM 658 C C . SER A 1 88 ? -47.795 13.702 29.838 1.00 53.75 88 SER A C 1
ATOM 660 O O . SER A 1 88 ? -48.428 12.649 29.708 1.00 53.75 88 SER A O 1
ATOM 662 N N . GLY A 1 89 ? -46.508 13.793 29.507 1.00 54.25 89 GLY A N 1
ATOM 663 C CA . GLY A 1 89 ? -45.703 12.659 29.039 1.00 54.25 89 GLY A CA 1
ATOM 664 C C . GLY A 1 89 ? -44.229 12.845 29.367 1.00 54.25 89 GLY A C 1
ATOM 665 O O . GLY A 1 89 ? -43.757 13.971 29.372 1.00 54.25 89 GLY A O 1
ATOM 666 N N . GLY A 1 90 ? -43.536 11.750 29.673 1.00 62.28 90 GLY A N 1
ATOM 667 C CA . GLY A 1 90 ? -42.120 11.760 30.032 1.00 62.28 90 GLY A CA 1
ATOM 668 C C . GLY A 1 90 ? -41.254 11.027 29.013 1.00 62.28 90 GLY A C 1
ATOM 669 O O . GLY A 1 90 ? -41.761 10.322 28.142 1.00 62.28 90 GLY A O 1
ATOM 670 N N . ASP A 1 91 ? -39.950 11.203 29.176 1.00 70.31 91 ASP A N 1
ATOM 671 C CA . ASP A 1 91 ? -38.889 10.476 28.482 1.00 70.31 91 ASP A CA 1
ATOM 672 C C . ASP A 1 91 ? -39.043 8.933 28.628 1.00 70.31 91 ASP A C 1
ATOM 674 O O . ASP A 1 91 ? -39.571 8.446 29.633 1.00 70.31 91 ASP A O 1
ATOM 678 N N . SER A 1 92 ? -38.622 8.169 27.615 1.00 76.88 92 SER A N 1
ATOM 679 C CA . SER A 1 92 ? -38.621 6.698 27.607 1.00 76.88 92 SER A CA 1
ATOM 680 C C . SER A 1 92 ? -37.391 6.123 28.328 1.00 76.88 92 SER A C 1
ATOM 682 O O . SER A 1 92 ? -36.404 6.804 28.589 1.00 76.88 92 SER A O 1
ATOM 684 N N . ASP A 1 93 ? -37.385 4.819 28.608 1.00 74.44 93 ASP A N 1
ATOM 685 C CA . ASP A 1 93 ? -36.147 4.167 29.045 1.00 74.44 93 ASP A CA 1
ATOM 686 C C . ASP A 1 93 ? -35.170 4.009 27.865 1.00 74.44 93 ASP A C 1
ATOM 688 O O . ASP A 1 93 ? -35.559 3.679 26.742 1.00 74.44 93 ASP A O 1
ATOM 692 N N . LEU A 1 94 ? -33.861 4.127 28.127 1.00 65.31 94 LEU A N 1
ATOM 693 C CA . LEU A 1 94 ? -32.811 3.910 27.115 1.00 65.31 94 LEU A CA 1
ATOM 694 C C . LEU A 1 94 ? -32.955 2.570 26.371 1.00 65.31 94 LEU A C 1
ATOM 696 O O . LEU A 1 94 ? -32.636 2.493 25.188 1.00 65.31 94 LEU A O 1
ATOM 700 N N . GLY A 1 95 ? -33.450 1.522 27.038 1.00 63.69 95 GLY A N 1
ATOM 701 C CA . GLY A 1 95 ? -33.669 0.202 26.433 1.00 63.69 95 GLY A CA 1
ATOM 702 C C . GLY A 1 95 ? -34.830 0.139 25.433 1.00 63.69 95 GLY A C 1
ATOM 703 O O . GLY A 1 95 ? -34.914 -0.811 24.655 1.00 63.69 95 GLY A O 1
ATOM 704 N N . GLU A 1 96 ? -35.716 1.134 25.424 1.00 73.69 96 GLU A N 1
ATOM 705 C CA . GLU A 1 96 ? -36.797 1.241 24.441 1.00 73.69 96 GLU A CA 1
ATOM 706 C C . GLU A 1 96 ? -36.320 1.891 23.140 1.00 73.69 96 GLU A C 1
ATOM 708 O O . GLU A 1 96 ? -36.858 1.583 22.070 1.00 73.69 96 GLU A O 1
ATOM 713 N N . VAL A 1 97 ? -35.276 2.726 23.233 1.00 64.06 97 VAL A N 1
ATOM 714 C CA . VAL A 1 97 ? -34.609 3.380 22.100 1.00 64.06 97 VAL A CA 1
ATOM 715 C C . VAL A 1 97 ? -33.499 2.510 21.511 1.00 64.06 97 VAL A C 1
ATOM 717 O O . VAL A 1 97 ? -33.408 2.356 20.294 1.00 64.06 97 VAL A O 1
ATOM 720 N N . PHE A 1 98 ? -32.684 1.905 22.372 1.00 67.31 98 PHE A N 1
ATOM 721 C CA . PHE A 1 98 ? -31.539 1.074 22.014 1.00 67.31 98 PHE A CA 1
ATOM 722 C C . PHE A 1 98 ? -31.861 -0.402 22.280 1.00 67.31 98 PHE A C 1
ATOM 724 O O . PHE A 1 98 ? -31.829 -0.867 23.420 1.00 67.31 98 PHE A O 1
ATOM 731 N N . ASP A 1 99 ? -32.198 -1.144 21.223 1.00 66.88 99 ASP A N 1
ATOM 732 C CA . ASP A 1 99 ? -32.529 -2.568 21.322 1.00 66.88 99 ASP A CA 1
ATOM 733 C C . ASP A 1 99 ? -31.285 -3.481 21.368 1.00 66.88 99 ASP A C 1
ATOM 735 O O . ASP A 1 99 ? -30.139 -3.043 21.373 1.00 66.88 99 ASP A O 1
ATOM 739 N N . GLY A 1 100 ? -31.477 -4.805 21.369 1.00 57.47 100 GLY A N 1
ATOM 740 C CA . GLY A 1 100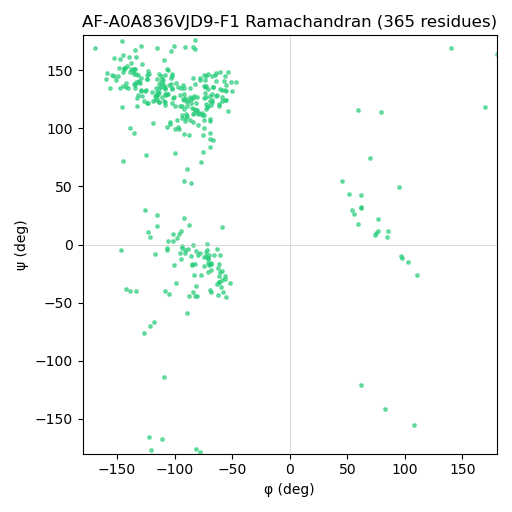 ? -30.361 -5.763 21.364 1.00 57.47 100 GLY A CA 1
ATOM 741 C C . GLY A 1 100 ? -29.418 -5.665 20.148 1.00 57.47 100 GLY A C 1
ATOM 742 O O . GLY A 1 100 ? -28.374 -6.328 20.130 1.00 57.47 100 GLY A O 1
ATOM 743 N N . HIS A 1 101 ? -29.768 -4.874 19.127 1.00 53.94 101 HIS A N 1
ATOM 744 C CA . HIS A 1 101 ? -28.955 -4.617 17.941 1.00 53.94 101 HIS A CA 1
ATOM 745 C C . HIS A 1 101 ? -28.217 -3.273 17.991 1.00 53.94 101 HIS A C 1
ATOM 747 O O . HIS A 1 101 ? -27.218 -3.140 17.287 1.00 53.94 101 HIS A O 1
ATOM 753 N N . HIS A 1 102 ? -28.625 -2.339 18.854 1.00 52.47 102 HIS A N 1
ATOM 754 C CA . HIS A 1 102 ? -28.039 -1.005 18.976 1.00 52.47 102 HIS A CA 1
ATOM 755 C C . HIS A 1 102 ? -27.634 -0.744 20.427 1.00 52.47 102 HIS A C 1
ATOM 757 O O . HIS A 1 102 ? -28.454 -0.828 21.328 1.00 52.47 102 HIS A O 1
ATOM 763 N N . ARG A 1 103 ? -26.363 -0.427 20.690 1.00 50.66 103 ARG A N 1
ATOM 764 C CA . ARG A 1 103 ? -25.885 -0.155 22.056 1.00 50.66 103 ARG A CA 1
ATOM 765 C C . ARG A 1 103 ? -25.415 1.286 22.178 1.00 50.66 103 ARG A C 1
ATOM 767 O O . ARG A 1 103 ? -24.564 1.713 21.407 1.00 50.66 103 ARG A O 1
ATOM 774 N N . TYR A 1 104 ? -25.933 1.993 23.177 1.00 44.59 104 TYR A N 1
ATOM 775 C CA . TYR A 1 104 ? -25.447 3.309 23.579 1.00 44.59 104 TYR A CA 1
ATOM 776 C C . TYR A 1 104 ? -24.198 3.153 24.457 1.00 44.59 104 TYR A C 1
ATOM 778 O O . TYR A 1 104 ? -24.220 2.413 25.444 1.00 44.59 104 TYR A O 1
ATOM 786 N N . LEU A 1 105 ? -23.101 3.825 24.097 1.00 44.91 105 LEU A N 1
ATOM 787 C CA . LEU A 1 105 ? -21.857 3.821 24.867 1.00 44.91 105 LEU A CA 1
ATOM 788 C C . LEU A 1 105 ? -21.542 5.252 25.315 1.00 44.91 105 LEU A C 1
ATOM 790 O O . LEU A 1 105 ? -21.100 6.078 24.522 1.00 44.91 105 L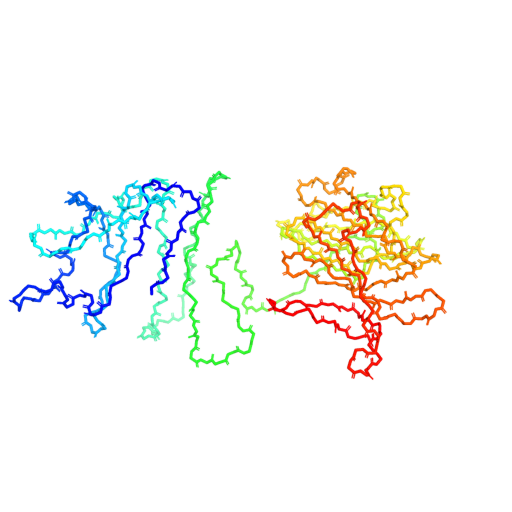EU A O 1
ATOM 794 N N . TYR A 1 106 ? -21.773 5.547 26.593 1.00 41.00 106 TYR A N 1
ATOM 795 C CA . TYR A 1 106 ? -21.471 6.856 27.166 1.00 41.00 106 TYR A CA 1
ATOM 796 C C . TYR A 1 106 ? -19.994 6.933 27.571 1.00 41.00 106 TYR A C 1
ATOM 798 O O . TYR A 1 106 ? -19.555 6.209 28.469 1.00 41.00 106 TYR A O 1
ATOM 806 N N . HIS A 1 107 ? -19.224 7.827 26.952 1.00 35.62 107 HIS A N 1
ATOM 807 C CA . HIS A 1 107 ? -17.953 8.273 27.521 1.00 35.62 107 HIS A CA 1
ATOM 808 C C . HIS A 1 107 ? -18.253 9.355 28.559 1.00 35.62 107 HIS A C 1
ATOM 810 O O . HIS A 1 107 ? -18.746 10.424 28.206 1.00 35.62 107 HIS A O 1
ATOM 816 N N . GLN A 1 108 ? -17.951 9.099 29.837 1.00 31.83 108 GLN A N 1
ATOM 817 C CA . GLN A 1 108 ? -17.990 10.173 30.829 1.00 31.83 108 GLN A CA 1
ATOM 818 C C . GLN A 1 108 ? -17.012 11.278 30.404 1.00 31.83 108 GLN A C 1
ATOM 820 O O . GLN A 1 108 ? -15.836 10.973 30.173 1.00 31.83 108 GLN A O 1
ATOM 825 N N . PRO A 1 109 ? -17.455 12.545 30.316 1.00 30.33 109 PRO A N 1
ATOM 826 C CA . PRO A 1 109 ? -16.528 13.657 30.203 1.00 30.33 109 PRO A CA 1
ATOM 827 C C . PRO A 1 109 ? -15.577 13.616 31.400 1.00 30.33 109 PRO A C 1
ATOM 829 O O . PRO A 1 109 ? -15.996 13.310 32.520 1.00 30.33 109 PRO A O 1
ATOM 832 N N . MET A 1 110 ? -14.298 13.911 31.162 1.00 29.92 110 MET A N 1
ATOM 833 C CA . MET A 1 110 ? -13.330 14.143 32.236 1.00 29.92 110 MET A CA 1
ATOM 834 C C . MET A 1 110 ? -13.947 15.099 33.271 1.00 29.92 110 MET A C 1
ATOM 836 O O . MET A 1 110 ? -14.605 16.062 32.862 1.00 29.92 110 MET A O 1
ATOM 840 N N . PRO A 1 111 ? -13.750 14.883 34.586 1.00 31.91 111 PRO A N 1
ATOM 841 C CA . PRO A 1 111 ? -14.100 15.908 35.554 1.00 31.91 111 PRO A CA 1
ATOM 842 C C . PRO A 1 111 ? -13.354 17.184 35.156 1.00 31.91 111 PRO A C 1
ATOM 844 O O . PRO A 1 111 ? -12.137 17.155 34.985 1.00 31.91 111 PRO A O 1
ATOM 847 N N . SER A 1 112 ? -14.091 18.275 34.961 1.00 35.69 112 SER A N 1
ATOM 848 C CA . SER A 1 112 ? -13.523 19.608 34.778 1.00 35.69 112 SER A CA 1
ATOM 849 C C . SER A 1 112 ? -12.523 19.906 35.899 1.00 35.69 112 SER A C 1
ATOM 851 O O . SER A 1 112 ? -12.798 19.589 37.058 1.00 35.69 112 SER A O 1
ATOM 853 N N . ASP A 1 113 ? -11.400 20.539 35.559 1.00 36.28 113 ASP A N 1
ATOM 854 C CA . ASP A 1 113 ? -10.226 20.818 36.408 1.00 36.28 113 ASP A CA 1
ATOM 855 C C . ASP A 1 113 ? -10.469 21.653 37.695 1.00 36.28 113 ASP A C 1
ATOM 857 O O . ASP A 1 113 ? -9.522 22.099 38.336 1.00 36.28 113 ASP A O 1
ATOM 861 N N . GLU A 1 114 ? -11.705 21.842 38.159 1.00 35.12 114 GLU A N 1
ATOM 862 C CA . GLU A 1 114 ? -12.015 22.627 39.366 1.00 35.12 114 GLU A CA 1
ATOM 863 C C . GLU A 1 114 ? -12.190 21.805 40.658 1.00 35.12 114 GLU A C 1
ATOM 865 O O . GLU A 1 114 ? -12.540 22.354 41.700 1.00 35.12 114 GLU A O 1
ATOM 870 N N . ALA A 1 115 ? -11.871 20.506 40.655 1.00 35.44 115 ALA A N 1
ATOM 871 C CA . ALA A 1 115 ? -11.871 19.686 41.876 1.00 35.44 115 ALA A CA 1
ATOM 872 C C . ALA A 1 115 ? -10.544 18.947 42.142 1.00 35.44 115 ALA A C 1
ATOM 874 O O . ALA A 1 115 ? -10.530 17.885 42.766 1.00 35.44 115 ALA A O 1
ATOM 875 N N . ALA A 1 116 ? -9.407 19.503 41.713 1.00 30.98 116 ALA A N 1
ATOM 876 C CA . ALA A 1 116 ? -8.083 18.953 42.007 1.00 30.98 116 ALA A CA 1
ATOM 877 C C . ALA A 1 116 ? -7.496 19.497 43.326 1.00 30.98 116 ALA A C 1
ATOM 879 O O . ALA A 1 116 ? -6.448 20.136 43.360 1.00 30.98 116 ALA A O 1
ATOM 880 N N . HIS A 1 117 ? -8.142 19.172 44.444 1.00 34.78 117 HIS A N 1
ATOM 881 C CA . HIS A 1 117 ? -7.441 19.033 45.721 1.00 34.78 117 HIS A CA 1
ATOM 882 C C . HIS A 1 117 ? -7.739 17.6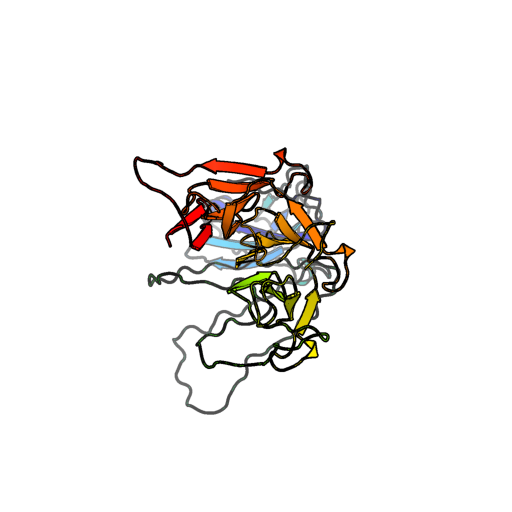55 46.299 1.00 34.78 117 HIS A C 1
ATOM 884 O O . HIS A 1 117 ? -8.521 17.505 47.234 1.00 34.78 117 HIS A O 1
ATOM 890 N N . VAL A 1 118 ? -7.084 16.635 45.744 1.00 30.39 118 VAL A N 1
ATOM 891 C CA . VAL A 1 118 ? -6.924 15.353 46.430 1.00 30.39 118 VAL A CA 1
ATOM 892 C C . VAL A 1 118 ? -5.466 14.924 46.334 1.00 30.39 118 VAL A C 1
ATOM 894 O O . VAL A 1 118 ? -4.846 14.918 45.276 1.00 30.39 118 VAL A O 1
ATOM 897 N N . VAL A 1 119 ? -4.936 14.660 47.520 1.00 29.52 119 VAL A N 1
ATOM 898 C CA . VAL A 1 119 ? -3.566 14.314 47.879 1.00 29.52 119 VAL A CA 1
ATOM 899 C C . VAL A 1 119 ? -3.073 13.083 47.117 1.00 29.52 119 VAL A C 1
ATOM 901 O O . VAL A 1 119 ? -3.827 12.144 46.878 1.00 29.52 119 VAL A O 1
ATOM 904 N N . ALA A 1 120 ? -1.783 13.088 46.776 1.00 32.62 120 ALA A N 1
ATOM 905 C CA . ALA A 1 120 ? -1.069 11.955 46.206 1.00 32.62 120 ALA A CA 1
ATOM 906 C C . ALA A 1 120 ? -1.223 10.697 47.083 1.00 32.62 120 ALA A C 1
ATOM 908 O O . ALA A 1 120 ? -0.730 10.652 48.209 1.00 32.62 120 ALA A O 1
ATOM 909 N N . GLY A 1 121 ? -1.887 9.675 46.546 1.00 30.95 121 GLY A N 1
ATOM 910 C CA . GLY A 1 121 ? -2.017 8.367 47.176 1.00 30.95 121 GLY A CA 1
ATOM 911 C C . GLY A 1 121 ? -3.033 7.490 46.447 1.00 30.95 121 GLY A C 1
ATOM 912 O O . GLY A 1 121 ? -4.209 7.818 46.405 1.00 30.95 121 GLY A O 1
ATOM 913 N N . GLU A 1 122 ? -2.544 6.365 45.926 1.00 28.84 122 GLU A N 1
ATOM 914 C CA . GLU A 1 122 ? -3.286 5.209 45.396 1.00 28.84 122 GLU A CA 1
ATOM 915 C C . GLU A 1 122 ? -3.877 5.324 43.978 1.00 28.84 122 GLU A C 1
ATOM 917 O O . GLU A 1 122 ? -4.797 6.083 43.673 1.00 28.84 122 GLU A O 1
ATOM 922 N N . GLY A 1 123 ? -3.319 4.495 43.087 1.00 37.19 123 GLY A N 1
ATOM 923 C CA . GLY A 1 123 ? -3.731 4.355 41.698 1.00 37.19 123 GLY A CA 1
ATOM 924 C C . GLY A 1 123 ? -5.171 3.872 41.570 1.00 37.19 123 GLY A C 1
ATOM 925 O O . GLY A 1 123 ? -5.512 2.757 41.959 1.00 37.19 123 GLY A O 1
ATOM 926 N N . ARG A 1 124 ? -6.008 4.696 40.942 1.00 27.69 124 ARG A N 1
ATOM 927 C CA . ARG A 1 124 ? -7.281 4.263 40.372 1.00 27.69 124 ARG A CA 1
ATOM 928 C C . ARG A 1 124 ? -7.065 3.979 38.892 1.00 27.69 124 ARG A C 1
ATOM 930 O O . ARG A 1 124 ? -7.018 4.897 38.078 1.00 27.69 124 ARG A O 1
ATOM 937 N N . GLY A 1 125 ? -6.903 2.700 38.557 1.00 28.20 125 GLY A N 1
ATOM 938 C CA . GLY A 1 125 ? -7.000 2.240 37.175 1.00 28.20 125 GLY A CA 1
ATOM 939 C C . GLY A 1 125 ? -8.350 2.659 36.595 1.00 28.20 125 GLY A C 1
ATOM 940 O O . GLY A 1 125 ? -9.388 2.494 37.241 1.00 28.20 125 GLY A O 1
ATOM 941 N N . ARG A 1 126 ? -8.329 3.242 35.393 1.00 31.84 126 ARG A N 1
ATOM 942 C CA . ARG A 1 126 ? -9.545 3.508 34.616 1.00 31.84 126 ARG A CA 1
ATOM 943 C C . ARG A 1 126 ? -10.307 2.182 34.455 1.00 31.84 126 ARG A C 1
ATOM 945 O O . ARG A 1 126 ? -9.659 1.171 34.183 1.00 31.84 126 ARG A O 1
ATOM 952 N N . PRO A 1 127 ? -11.642 2.140 34.610 1.00 28.00 127 PRO A N 1
ATOM 953 C CA . PRO A 1 127 ? -12.391 0.914 34.379 1.00 28.00 127 PRO A CA 1
ATOM 954 C C . PRO A 1 127 ? -12.367 0.586 32.879 1.00 28.00 127 PRO A C 1
ATOM 956 O O . PRO A 1 127 ? -13.154 1.111 32.098 1.00 28.00 127 PRO A O 1
ATOM 959 N N . GLN A 1 128 ? -11.434 -0.272 32.472 1.00 31.25 128 GLN A N 1
ATOM 960 C CA . GLN A 1 128 ? -11.409 -0.887 31.152 1.00 31.25 128 GLN A CA 1
ATOM 961 C C . GLN A 1 128 ? -12.507 -1.955 31.130 1.00 31.25 128 GLN A C 1
ATOM 963 O O . GLN A 1 128 ? -12.352 -3.031 31.702 1.00 31.25 128 GLN A O 1
ATOM 968 N N . ARG A 1 129 ? -13.662 -1.638 30.537 1.00 34.12 129 ARG A N 1
ATOM 969 C CA . ARG A 1 129 ? -14.678 -2.647 30.218 1.00 34.12 129 ARG A CA 1
ATOM 970 C C . ARG A 1 129 ? -14.407 -3.147 28.807 1.00 34.12 129 ARG A C 1
ATOM 972 O O . ARG A 1 129 ? -14.637 -2.430 27.840 1.00 34.12 129 ARG A O 1
ATOM 979 N N . GLU A 1 130 ? -13.889 -4.362 28.714 1.00 32.19 130 GLU A N 1
ATOM 980 C CA . GLU A 1 130 ? -13.728 -5.072 27.450 1.00 32.19 130 GLU A CA 1
ATOM 981 C C . GLU A 1 130 ? -15.118 -5.407 26.891 1.00 32.19 130 GLU A C 1
ATOM 983 O O . GLU A 1 130 ? -15.960 -5.986 27.582 1.00 32.19 130 GLU A O 1
ATOM 988 N N . LEU A 1 131 ? -15.398 -4.947 25.671 1.00 37.31 131 LEU A N 1
ATOM 989 C CA . LEU A 1 131 ? -16.673 -5.165 25.000 1.00 37.31 131 LEU A CA 1
ATOM 990 C C . LEU A 1 131 ? -16.466 -6.245 23.935 1.00 37.31 131 LEU A C 1
ATOM 992 O O . LEU A 1 131 ? -15.906 -5.972 22.876 1.00 37.31 131 LEU A O 1
ATOM 996 N N . GLU A 1 132 ? -16.920 -7.470 24.198 1.00 36.91 132 GLU A N 1
ATOM 997 C CA . GLU A 1 132 ? -16.949 -8.512 23.169 1.00 36.91 132 GLU A CA 1
ATOM 998 C C . GLU A 1 132 ? -18.008 -8.158 22.114 1.00 36.91 132 GLU A C 1
ATOM 1000 O O . GLU A 1 132 ? -19.220 -8.200 22.360 1.00 36.91 132 GLU A O 1
ATOM 1005 N N . LEU A 1 133 ? -17.544 -7.769 20.928 1.00 41.66 133 LEU A N 1
ATOM 1006 C CA . LEU A 1 133 ? -18.385 -7.548 19.757 1.00 41.66 133 LEU A CA 1
ATOM 1007 C C . LEU A 1 133 ? -18.504 -8.869 18.993 1.00 41.66 133 LEU A C 1
ATOM 1009 O O . LEU A 1 133 ? -17.503 -9.458 18.587 1.00 41.66 133 LEU A O 1
ATOM 1013 N N . ALA A 1 134 ? -19.735 -9.346 18.791 1.00 39.28 134 ALA A N 1
ATOM 1014 C CA . ALA A 1 134 ? -19.969 -10.536 17.983 1.00 39.28 134 ALA A CA 1
ATOM 1015 C C . ALA A 1 134 ? -19.464 -10.293 16.542 1.00 39.28 134 ALA A C 1
ATOM 1017 O O . ALA A 1 134 ? -19.808 -9.263 15.957 1.00 39.28 134 ALA A O 1
ATOM 1018 N N . PRO A 1 135 ? -18.719 -11.235 15.934 1.00 38.91 135 PRO A N 1
ATOM 1019 C CA . PRO A 1 135 ? -17.979 -11.033 14.679 1.00 38.91 135 PRO A CA 1
ATOM 1020 C C . PRO A 1 135 ? -18.837 -10.718 13.438 1.00 38.91 135 PRO A C 1
ATOM 1022 O O . PRO A 1 135 ? -18.297 -10.465 12.367 1.00 38.91 135 PRO A O 1
ATOM 1025 N N . SER A 1 136 ? -20.168 -10.729 13.554 1.00 37.94 136 SER A N 1
ATOM 1026 C CA . SER A 1 136 ? -21.108 -10.538 12.445 1.00 37.94 136 SER A CA 1
ATOM 1027 C C . SER A 1 136 ? -21.805 -9.172 12.415 1.00 37.94 136 SER A C 1
ATOM 1029 O O . SER A 1 136 ? -22.702 -8.983 11.595 1.00 37.94 136 SER A O 1
ATOM 1031 N N . LYS A 1 137 ? -21.490 -8.242 13.325 1.00 47.03 137 LYS A N 1
ATOM 1032 C CA . LYS A 1 137 ? -22.175 -6.941 13.409 1.00 47.03 137 LYS A CA 1
ATOM 1033 C C . LYS A 1 137 ? -21.159 -5.806 13.290 1.00 47.03 137 LYS A C 1
ATOM 1035 O O . LYS A 1 137 ? -20.221 -5.734 14.076 1.00 47.03 137 LYS A O 1
ATOM 1040 N N . GLY A 1 138 ? -21.339 -4.944 12.289 1.00 45.41 138 GLY A N 1
ATOM 1041 C CA . GLY A 1 138 ? -20.525 -3.740 12.118 1.00 45.41 138 GLY A CA 1
ATOM 1042 C C . GLY A 1 138 ? -20.646 -2.804 13.323 1.00 45.41 138 GLY A C 1
ATOM 1043 O O . GLY A 1 138 ? -21.689 -2.754 13.974 1.00 45.41 138 GLY A O 1
ATOM 1044 N N . LEU A 1 139 ? -19.569 -2.081 13.624 1.00 48.78 139 LEU A N 1
ATOM 1045 C CA . LEU A 1 139 ? -19.534 -1.057 14.664 1.00 48.78 139 LEU A CA 1
ATOM 1046 C C . LEU A 1 139 ? -19.800 0.307 14.019 1.00 48.78 139 LEU A C 1
ATOM 1048 O O . LEU A 1 139 ? -19.016 0.749 13.180 1.00 48.78 139 LEU A O 1
ATOM 1052 N N . THR A 1 140 ? -20.872 0.984 14.425 1.00 51.34 140 THR A N 1
ATOM 1053 C CA . THR A 1 140 ? -21.047 2.412 14.131 1.00 51.34 140 THR A CA 1
ATOM 1054 C C . THR A 1 140 ? -20.407 3.203 15.263 1.00 51.34 140 THR A C 1
ATOM 1056 O O . THR A 1 140 ? -20.808 3.060 16.416 1.00 51.34 140 THR A O 1
ATOM 1059 N N . VAL A 1 141 ? -19.401 4.014 14.939 1.00 46.38 141 VAL A N 1
ATOM 1060 C CA . VAL A 1 141 ? -18.757 4.936 15.879 1.00 46.38 141 VAL A CA 1
ATOM 1061 C C . VAL A 1 141 ? -19.167 6.352 15.505 1.00 46.38 141 VAL A C 1
ATOM 1063 O O . VAL A 1 141 ? -18.904 6.796 14.389 1.00 46.38 141 VAL A O 1
ATOM 1066 N N . GLU A 1 142 ? -19.764 7.065 16.450 1.00 50.22 142 GLU A N 1
ATOM 1067 C CA . GLU A 1 142 ? -19.911 8.515 16.395 1.00 50.22 142 GLU A CA 1
ATOM 1068 C C . GLU A 1 142 ? -18.964 9.129 17.428 1.00 50.22 142 GLU A C 1
ATOM 1070 O O . GLU A 1 142 ? -18.870 8.654 18.560 1.00 50.22 142 GLU A O 1
ATOM 1075 N N . GLY A 1 143 ? -18.233 10.172 17.044 1.00 48.12 143 GLY A N 1
ATOM 1076 C CA . GLY A 1 143 ? -17.419 10.929 17.982 1.00 48.12 143 GLY A CA 1
ATOM 1077 C C . GLY A 1 143 ? -17.195 12.349 17.496 1.00 48.12 143 GLY A C 1
ATOM 1078 O O . GLY A 1 143 ? -17.103 12.620 16.299 1.00 48.12 143 GLY A O 1
ATOM 1079 N N . TRP A 1 144 ? -17.134 13.266 18.452 1.00 52.19 144 TRP A N 1
ATOM 1080 C CA . TRP A 1 144 ? -16.994 14.691 18.196 1.00 52.19 144 TRP A CA 1
ATOM 1081 C C . TRP A 1 144 ? -15.522 15.052 18.029 1.00 52.19 144 TRP A C 1
ATOM 1083 O O . TRP A 1 144 ? -14.712 14.792 18.920 1.00 52.19 144 TRP A O 1
ATOM 1093 N N . VAL A 1 145 ? -15.171 15.687 16.912 1.00 50.53 145 VAL A N 1
ATOM 1094 C CA . VAL A 1 145 ? -13.847 16.299 16.750 1.00 50.53 145 VAL A CA 1
ATOM 1095 C C . VAL A 1 145 ? -13.825 17.595 17.555 1.00 50.53 145 VAL A C 1
ATOM 1097 O O . VAL A 1 145 ? -14.541 18.545 17.246 1.00 50.53 145 VAL A O 1
ATOM 1100 N N . VAL A 1 146 ? -13.019 17.620 18.612 1.00 53.94 146 VAL A N 1
ATOM 1101 C CA . VAL A 1 146 ? -12.836 18.768 19.491 1.00 53.94 146 VAL A CA 1
ATOM 1102 C C . VAL A 1 146 ? -11.634 19.553 18.990 1.00 53.94 146 VAL A C 1
ATOM 1104 O O . VAL A 1 146 ? -10.484 19.145 19.136 1.00 53.94 146 VAL A O 1
ATOM 1107 N N . THR A 1 147 ? -11.892 20.720 18.415 1.00 46.56 147 THR A N 1
ATOM 1108 C CA . THR A 1 147 ? -10.836 21.684 18.114 1.00 46.56 147 THR A CA 1
ATOM 1109 C C . THR A 1 147 ? -10.406 22.345 19.423 1.00 46.56 147 THR A C 1
ATOM 1111 O O . THR A 1 147 ? -11.188 23.083 20.025 1.00 46.56 147 THR A O 1
ATOM 1114 N N . THR A 1 148 ? -9.188 22.077 19.897 1.00 50.56 148 THR A N 1
ATOM 1115 C CA . THR A 1 148 ? -8.628 22.804 21.045 1.00 50.56 148 THR A CA 1
ATOM 1116 C C . THR A 1 148 ? -8.445 24.282 20.697 1.00 50.56 148 THR A C 1
ATOM 1118 O O . THR A 1 148 ? -8.140 24.617 19.555 1.00 50.56 148 THR A O 1
ATOM 1121 N N . ALA A 1 149 ? -8.589 25.174 21.683 1.00 46.59 149 ALA A N 1
ATOM 1122 C CA . ALA A 1 149 ? -8.352 26.611 21.500 1.00 46.59 149 ALA A CA 1
ATOM 1123 C C . ALA A 1 149 ? -6.893 26.941 21.119 1.00 46.59 149 ALA A C 1
ATOM 1125 O O . ALA A 1 149 ? -6.621 28.003 20.564 1.00 46.59 149 ALA A O 1
ATOM 1126 N N . GLU A 1 150 ? -5.958 26.027 21.394 1.00 45.22 150 GLU A N 1
ATOM 1127 C CA . GLU A 1 150 ? -4.567 26.147 20.972 1.00 45.22 150 GLU A CA 1
ATOM 1128 C C . GLU A 1 150 ? -4.343 25.496 19.598 1.00 45.22 150 GLU A C 1
ATOM 1130 O O . GLU A 1 150 ? -4.643 24.306 19.433 1.00 45.22 150 GLU A O 1
ATOM 1135 N N . PRO A 1 151 ? -3.781 26.228 18.616 1.00 46.12 151 PRO A N 1
ATOM 1136 C CA . PRO A 1 151 ? -3.355 25.644 17.356 1.00 46.12 151 PRO A CA 1
ATOM 1137 C C . PRO A 1 151 ? -2.156 24.724 17.596 1.00 46.12 151 PRO A C 1
ATOM 1139 O O . PRO A 1 151 ? -1.096 25.155 18.047 1.00 46.12 151 PRO A O 1
ATOM 1142 N N . ARG A 1 152 ? -2.321 23.446 17.259 1.00 43.84 152 ARG A N 1
ATOM 1143 C CA . ARG A 1 152 ? -1.240 22.460 17.213 1.00 43.84 152 ARG A CA 1
ATOM 1144 C C . ARG A 1 152 ? -1.043 22.029 15.765 1.00 43.84 152 ARG A C 1
ATOM 1146 O O . ARG A 1 152 ? -1.986 21.566 15.126 1.00 43.84 152 ARG A O 1
ATOM 1153 N N . THR A 1 153 ? 0.166 22.200 15.240 1.00 42.06 153 THR A N 1
ATOM 1154 C CA . THR A 1 153 ? 0.548 21.671 13.925 1.00 42.06 153 THR A CA 1
ATOM 1155 C C . THR A 1 153 ? 0.465 20.140 13.984 1.00 42.06 153 THR A C 1
ATOM 1157 O O . THR A 1 153 ? 0.993 19.553 14.923 1.00 42.06 153 THR A O 1
ATOM 1160 N N . GLU A 1 154 ? -0.233 19.512 13.030 1.00 50.69 154 GLU A N 1
ATOM 1161 C CA . GLU A 1 154 ? -0.355 18.042 12.902 1.00 50.69 154 GLU A CA 1
ATOM 1162 C C . GLU A 1 154 ? -1.024 17.314 14.091 1.00 50.69 154 GLU A C 1
ATOM 1164 O O . GLU A 1 154 ? -0.729 16.153 14.372 1.00 50.69 154 GLU A O 1
ATOM 1169 N N . ALA A 1 155 ? -1.963 17.957 14.797 1.00 47.06 155 ALA A N 1
ATOM 1170 C CA . ALA A 1 155 ? -2.737 17.266 15.830 1.00 47.06 155 ALA A CA 1
ATOM 1171 C C . ALA A 1 155 ? -3.703 16.231 15.230 1.00 47.06 155 ALA A C 1
ATOM 1173 O O . ALA A 1 155 ? -4.525 16.552 14.372 1.00 47.06 155 ALA A O 1
ATOM 1174 N N . PHE A 1 156 ? -3.638 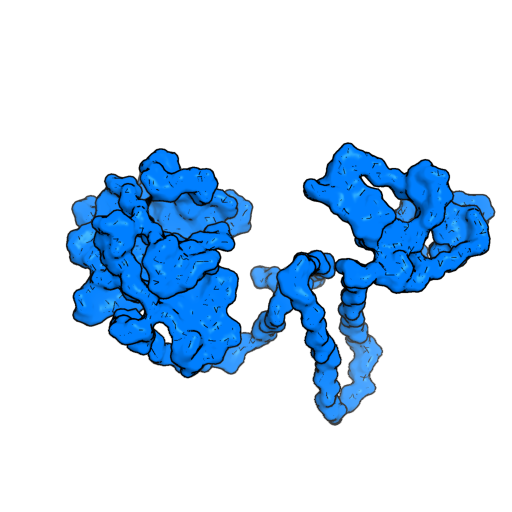15.000 15.738 1.00 52.00 156 PHE A N 1
ATOM 1175 C CA . PHE A 1 156 ? -4.581 13.932 15.420 1.00 52.00 156 PHE A CA 1
ATOM 1176 C C . PHE A 1 156 ? -5.487 13.672 16.626 1.00 52.00 156 PHE A C 1
ATOM 1178 O O . PHE A 1 156 ? -5.006 13.557 17.754 1.00 52.00 156 PHE A O 1
ATOM 1185 N N . GLN A 1 157 ? -6.795 13.558 16.394 1.00 51.88 157 GLN A N 1
ATOM 1186 C CA . GLN A 1 157 ? -7.746 13.116 17.410 1.00 51.88 157 GLN A CA 1
ATOM 1187 C C . GLN A 1 157 ? -8.246 11.721 17.049 1.00 51.88 157 GLN A C 1
ATOM 1189 O O . GLN A 1 157 ? -8.792 11.497 15.970 1.00 51.88 157 GLN A O 1
ATOM 1194 N N . VAL A 1 158 ? -8.071 10.780 17.972 1.00 56.66 158 VAL A N 1
ATOM 1195 C CA . VAL A 1 158 ? -8.604 9.428 17.822 1.00 56.66 158 VAL A CA 1
ATOM 1196 C C . VAL A 1 158 ? -10.090 9.454 18.156 1.00 56.66 158 VAL A C 1
ATOM 1198 O O . VAL A 1 158 ? -10.463 9.698 19.300 1.00 56.66 158 VAL A O 1
ATOM 1201 N N . ILE A 1 159 ? -10.930 9.208 17.151 1.00 53.03 159 ILE A N 1
ATOM 1202 C CA . ILE A 1 159 ? -12.383 9.058 17.324 1.00 53.03 159 ILE A CA 1
ATOM 1203 C C . ILE A 1 159 ? -12.714 7.628 17.772 1.00 53.03 159 ILE A C 1
ATOM 1205 O O . ILE A 1 159 ? -13.467 7.428 18.717 1.00 53.03 159 ILE A O 1
ATOM 1209 N N . ALA A 1 160 ? -12.089 6.635 17.140 1.00 55.47 160 ALA A N 1
ATOM 1210 C CA . ALA A 1 160 ? -12.028 5.262 17.622 1.00 55.47 160 ALA A CA 1
ATOM 1211 C C . ALA A 1 160 ? -10.745 4.600 17.130 1.00 55.47 160 ALA A C 1
ATOM 1213 O O . ALA A 1 160 ? -10.324 4.795 15.991 1.00 55.47 160 ALA A O 1
ATOM 1214 N N . ALA A 1 161 ? -10.145 3.795 17.996 1.00 53.91 161 ALA A N 1
ATOM 1215 C CA . ALA A 1 161 ? -9.045 2.913 17.659 1.00 53.91 161 ALA A CA 1
ATOM 1216 C C . ALA A 1 161 ? -9.188 1.627 18.472 1.00 53.91 161 ALA A C 1
ATOM 1218 O O . ALA A 1 161 ? -9.715 1.639 19.584 1.00 53.91 161 ALA A O 1
ATOM 1219 N N . GLN A 1 162 ? -8.698 0.521 17.918 1.00 44.94 162 GLN A N 1
ATOM 1220 C CA . GLN A 1 162 ? -8.656 -0.760 18.622 1.00 44.94 162 GLN A CA 1
ATOM 1221 C C . GLN A 1 162 ? -7.631 -0.751 19.778 1.00 44.94 162 GLN A C 1
ATOM 1223 O O . GLN A 1 162 ? -7.703 -1.583 20.678 1.00 44.94 162 GLN A O 1
ATOM 1228 N N . TRP A 1 163 ? -6.711 0.215 19.789 1.00 58.19 163 TRP A N 1
ATOM 1229 C CA . TRP A 1 163 ? -5.688 0.407 20.815 1.00 58.19 163 TRP A CA 1
ATOM 1230 C C . TRP A 1 163 ? -5.442 1.902 21.064 1.00 58.19 163 TRP A C 1
ATOM 1232 O O . TRP A 1 163 ? -5.624 2.715 20.152 1.00 58.19 163 TRP A O 1
ATOM 1242 N N . PRO A 1 164 ? -5.017 2.291 22.280 1.00 53.75 164 PRO A N 1
ATOM 1243 C CA . PRO A 1 164 ? -4.605 3.662 22.550 1.00 53.75 164 PRO A CA 1
ATOM 1244 C C . PRO A 1 164 ? -3.369 4.018 21.714 1.00 53.75 164 PRO A C 1
ATOM 1246 O O . PRO A 1 164 ? -2.454 3.207 21.566 1.00 53.75 164 PRO A O 1
ATOM 1249 N N . LEU A 1 165 ? -3.321 5.244 21.186 1.00 62.50 165 LEU A N 1
ATOM 1250 C CA . LEU A 1 165 ? -2.068 5.783 20.660 1.00 62.50 165 LEU A CA 1
ATOM 1251 C C . LEU A 1 165 ? -1.093 5.999 21.817 1.00 62.50 165 LEU A C 1
ATOM 125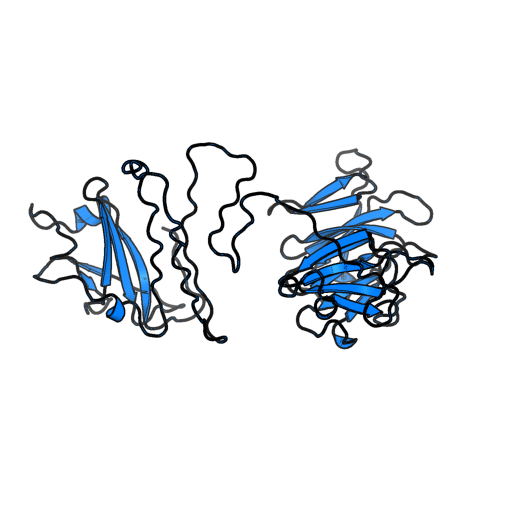3 O O . LEU A 1 165 ? -1.495 6.382 22.917 1.00 62.50 165 LEU A O 1
ATOM 1257 N N . ALA A 1 166 ? 0.193 5.775 21.558 1.00 65.31 166 ALA A N 1
ATOM 1258 C CA . ALA A 1 166 ? 1.226 6.111 22.522 1.00 65.31 166 ALA A CA 1
ATOM 1259 C C . ALA A 1 166 ? 1.206 7.627 22.783 1.00 65.31 166 ALA A C 1
ATOM 1261 O O . ALA A 1 166 ? 1.388 8.420 21.862 1.00 65.31 166 ALA A O 1
ATOM 1262 N N . GLU A 1 167 ? 0.993 8.029 24.039 1.00 69.25 167 GLU A N 1
ATOM 1263 C CA . GLU A 1 167 ? 1.015 9.446 24.440 1.00 69.25 167 GLU A CA 1
ATOM 1264 C C . GLU A 1 167 ? 2.440 10.026 24.411 1.00 69.25 167 GLU A C 1
ATOM 1266 O O . GLU A 1 167 ? 2.626 11.234 24.280 1.00 69.25 167 GLU A O 1
ATOM 1271 N N . VAL A 1 168 ? 3.456 9.159 24.520 1.00 74.50 168 VAL A N 1
ATOM 1272 C CA . VAL A 1 168 ? 4.880 9.509 24.485 1.00 74.50 168 VAL A CA 1
ATOM 1273 C C . VAL A 1 168 ? 5.657 8.395 23.783 1.00 74.50 168 VAL A C 1
ATOM 1275 O O . VAL A 1 168 ? 5.459 7.217 24.079 1.00 74.50 168 VAL A O 1
ATOM 1278 N N . MET A 1 169 ? 6.588 8.761 22.898 1.00 79.44 169 MET A N 1
ATOM 1279 C CA . MET A 1 169 ? 7.579 7.826 22.360 1.00 79.44 169 MET A CA 1
ATOM 1280 C C . MET A 1 169 ? 8.559 7.425 23.471 1.00 79.44 169 MET A C 1
ATOM 1282 O O . MET A 1 169 ? 9.393 8.231 23.883 1.00 79.44 169 MET A O 1
ATOM 1286 N N . ASN A 1 170 ? 8.443 6.198 23.983 1.00 80.94 170 ASN A N 1
ATOM 1287 C CA . ASN A 1 170 ? 9.127 5.761 25.205 1.00 80.94 170 ASN A CA 1
ATOM 1288 C C . ASN A 1 170 ? 10.058 4.546 25.028 1.00 80.94 170 ASN A C 1
ATOM 1290 O O . ASN A 1 170 ? 10.616 4.077 26.020 1.00 80.94 170 ASN A O 1
ATOM 1294 N N . GLY A 1 171 ? 10.287 4.057 23.804 1.00 83.19 171 GLY A N 1
ATOM 1295 C CA . GLY A 1 171 ? 11.256 2.981 23.590 1.00 83.19 171 GLY A CA 1
ATOM 1296 C C . GLY A 1 171 ? 11.419 2.516 22.147 1.00 83.19 171 GLY A C 1
ATOM 1297 O O . GLY A 1 171 ? 10.582 2.774 21.292 1.00 83.19 171 GLY A O 1
ATOM 1298 N N . PHE A 1 172 ? 12.513 1.797 21.904 1.00 89.50 172 PHE A N 1
ATOM 1299 C CA . PHE A 1 172 ? 12.785 1.067 20.667 1.00 89.50 172 PHE A CA 1
ATOM 1300 C C . PHE A 1 172 ? 12.789 -0.435 20.967 1.00 89.50 172 PHE A C 1
ATOM 1302 O O . PHE A 1 172 ? 13.226 -0.845 22.042 1.00 89.50 172 PHE A O 1
ATOM 1309 N N . ALA A 1 173 ? 12.345 -1.247 20.009 1.00 90.06 173 ALA A N 1
ATOM 1310 C CA . ALA A 1 173 ? 12.443 -2.703 20.051 1.00 90.06 173 ALA A CA 1
ATOM 1311 C C . ALA A 1 173 ? 13.199 -3.202 18.814 1.00 90.06 173 ALA A C 1
ATOM 1313 O O . ALA A 1 173 ? 13.131 -2.585 17.750 1.00 90.06 173 ALA A O 1
ATOM 1314 N N . THR A 1 174 ? 13.919 -4.315 18.947 1.00 93.56 174 THR A N 1
ATOM 1315 C CA . THR A 1 174 ? 14.639 -4.952 17.837 1.00 93.56 174 THR A CA 1
ATOM 1316 C C . THR A 1 174 ? 14.377 -6.447 17.831 1.00 93.56 174 THR A C 1
ATOM 1318 O O . THR A 1 174 ? 14.397 -7.078 18.885 1.00 93.56 174 THR A O 1
ATOM 1321 N N . TYR A 1 175 ? 14.196 -7.005 16.642 1.00 96.00 175 TYR A N 1
ATOM 1322 C CA . TYR A 1 175 ? 14.034 -8.431 16.399 1.00 96.00 175 TYR A CA 1
ATOM 1323 C C . TYR A 1 175 ? 14.769 -8.785 15.103 1.00 96.00 175 TYR A C 1
ATOM 1325 O O . TYR A 1 175 ? 14.736 -8.007 14.146 1.00 96.00 175 TYR A O 1
ATOM 1333 N N . ASP A 1 176 ? 15.461 -9.925 15.081 1.00 97.06 176 ASP A N 1
ATOM 1334 C CA . ASP A 1 176 ? 16.160 -10.408 13.889 1.00 97.06 176 ASP A CA 1
ATOM 1335 C C . ASP A 1 176 ? 15.240 -11.330 13.081 1.00 97.06 176 ASP A C 1
ATOM 1337 O O . ASP A 1 176 ? 15.148 -12.528 13.338 1.00 97.06 176 ASP A O 1
ATOM 1341 N N . ALA A 1 177 ? 14.570 -10.747 12.087 1.00 97.06 177 ALA A N 1
ATOM 1342 C CA . ALA A 1 177 ? 13.774 -11.464 11.092 1.00 97.06 177 ALA A CA 1
ATOM 1343 C C . ALA A 1 177 ? 14.592 -11.826 9.836 1.00 97.06 177 ALA A C 1
ATOM 1345 O O . ALA A 1 177 ? 14.029 -11.990 8.756 1.00 97.06 177 ALA A O 1
ATOM 1346 N N . GLY A 1 178 ? 15.926 -11.902 9.934 1.00 96.75 178 GLY A N 1
ATOM 1347 C CA . GLY A 1 178 ? 16.825 -12.147 8.802 1.00 96.75 178 GLY A CA 1
ATOM 1348 C C . GLY A 1 178 ? 16.778 -13.569 8.235 1.00 96.75 178 GLY A C 1
ATOM 1349 O O . GLY A 1 178 ? 17.330 -13.814 7.162 1.00 96.75 178 GLY A O 1
ATOM 1350 N N . LEU A 1 179 ? 16.142 -14.494 8.953 1.00 97.06 179 LEU A N 1
ATOM 1351 C CA . LEU A 1 179 ? 15.852 -15.854 8.515 1.00 97.06 179 LEU A CA 1
ATOM 1352 C C . LEU A 1 179 ? 14.435 -16.219 8.972 1.00 97.06 179 LEU A C 1
ATOM 1354 O O . LEU A 1 179 ? 14.216 -16.536 10.140 1.00 97.06 179 LEU A O 1
ATOM 1358 N N . THR A 1 180 ? 13.462 -16.144 8.070 1.00 98.06 180 THR A N 1
ATOM 1359 C CA . THR A 1 180 ? 12.050 -16.447 8.355 1.00 98.06 180 THR A CA 1
ATOM 1360 C C . THR A 1 180 ? 11.523 -17.420 7.311 1.00 98.06 180 THR A C 1
ATOM 1362 O O . THR A 1 180 ? 11.747 -17.217 6.122 1.00 98.06 180 THR A O 1
ATOM 1365 N N . ASP A 1 181 ? 10.833 -18.476 7.752 1.00 97.50 181 ASP A N 1
ATOM 1366 C CA . ASP A 1 181 ? 10.323 -19.553 6.885 1.00 97.50 181 ASP A CA 1
ATOM 1367 C C . ASP A 1 181 ? 11.401 -20.156 5.961 1.00 97.50 181 ASP A C 1
ATOM 1369 O O . ASP A 1 181 ? 11.175 -20.362 4.772 1.00 97.50 181 ASP A O 1
ATOM 1373 N N . ASP A 1 182 ? 12.601 -20.398 6.505 1.00 96.69 182 ASP A N 1
ATOM 1374 C CA . ASP A 1 182 ? 13.777 -20.918 5.783 1.00 96.69 182 ASP A CA 1
ATOM 1375 C C . ASP A 1 182 ? 14.258 -20.040 4.606 1.00 96.69 182 ASP A C 1
ATOM 1377 O O . ASP A 1 182 ? 15.044 -20.472 3.759 1.00 96.69 182 ASP A O 1
ATOM 1381 N N . LEU A 1 183 ? 13.832 -18.774 4.562 1.00 97.44 183 LEU A N 1
ATOM 1382 C CA . LEU A 1 183 ? 14.246 -17.789 3.568 1.00 97.44 183 LEU A CA 1
ATOM 1383 C C . LEU A 1 183 ? 15.227 -16.783 4.176 1.00 97.44 183 LEU A C 1
ATOM 1385 O O . LEU A 1 183 ? 15.001 -16.249 5.257 1.00 97.44 183 LEU A O 1
ATOM 1389 N N . GLU A 1 184 ? 16.289 -16.455 3.437 1.00 97.25 184 GLU A N 1
ATOM 1390 C CA . GLU A 1 184 ? 17.195 -15.336 3.744 1.00 97.25 184 GLU A CA 1
ATOM 1391 C C . GLU A 1 184 ? 16.464 -13.995 3.521 1.00 97.25 184 GLU A C 1
ATOM 1393 O O . GLU A 1 184 ? 16.536 -13.381 2.449 1.00 97.25 184 GLU A O 1
ATOM 1398 N N . THR A 1 185 ? 15.713 -13.575 4.536 1.00 96.94 185 THR A N 1
ATOM 1399 C CA . THR A 1 185 ? 14.868 -12.377 4.603 1.00 96.94 185 THR A CA 1
ATOM 1400 C C . THR A 1 185 ? 15.650 -11.194 5.170 1.00 96.94 185 THR A C 1
ATOM 1402 O O . THR A 1 185 ? 15.251 -10.556 6.136 1.00 96.94 185 THR A O 1
ATOM 1405 N N . ARG A 1 186 ? 16.795 -10.873 4.566 1.00 96.69 186 ARG A N 1
ATOM 1406 C CA . ARG A 1 186 ? 17.507 -9.599 4.776 1.00 96.69 186 ARG A CA 1
ATOM 1407 C C . ARG A 1 186 ? 17.385 -8.755 3.514 1.00 96.69 186 ARG A C 1
ATOM 1409 O O . ARG A 1 186 ? 17.179 -9.302 2.437 1.00 96.69 186 ARG A O 1
ATOM 1416 N N . GLY A 1 187 ? 17.571 -7.439 3.627 1.00 96.62 187 GLY A N 1
ATOM 1417 C CA . GLY A 1 187 ? 17.723 -6.592 2.440 1.00 96.62 187 GLY A CA 1
ATOM 1418 C C . GLY A 1 187 ? 16.456 -5.917 1.918 1.00 96.62 187 GLY A C 1
ATOM 1419 O O . GLY A 1 187 ? 16.178 -5.968 0.719 1.00 96.62 187 GLY A O 1
ATOM 1420 N N . PHE A 1 188 ? 15.708 -5.259 2.803 1.00 97.06 188 PHE A N 1
ATOM 1421 C CA . PHE A 1 188 ? 14.511 -4.481 2.463 1.00 97.06 188 PHE A CA 1
ATOM 1422 C C . PHE A 1 188 ? 14.812 -2.982 2.456 1.00 97.06 188 PHE A C 1
ATOM 1424 O O . PHE A 1 188 ? 15.648 -2.525 3.234 1.00 97.06 188 PHE A O 1
ATOM 1431 N N . PHE A 1 189 ? 14.156 -2.218 1.580 1.00 94.56 189 PHE A N 1
ATOM 1432 C CA . PHE A 1 189 ? 14.377 -0.765 1.459 1.00 94.56 189 PHE A CA 1
ATOM 1433 C C . PHE A 1 189 ? 13.198 0.058 1.990 1.00 94.56 189 PHE A C 1
ATOM 1435 O O . PHE A 1 189 ? 13.406 1.056 2.673 1.00 94.56 189 PHE A O 1
ATOM 1442 N N . GLY A 1 190 ? 11.970 -0.382 1.725 1.00 94.00 190 GLY A N 1
ATOM 1443 C CA . GLY A 1 190 ? 10.749 0.256 2.204 1.00 94.00 190 GLY A CA 1
ATOM 1444 C C . GLY A 1 190 ? 9.807 -0.733 2.876 1.00 94.00 190 GLY A C 1
ATOM 1445 O O . GLY A 1 190 ? 9.996 -1.949 2.806 1.00 94.00 190 GLY A O 1
ATOM 1446 N N . ALA A 1 191 ? 8.767 -0.206 3.509 1.00 96.31 191 ALA A N 1
ATOM 1447 C CA . ALA A 1 191 ? 7.690 -0.994 4.085 1.00 96.31 191 ALA A CA 1
ATOM 1448 C C . ALA A 1 191 ? 6.364 -0.233 3.997 1.00 96.31 191 ALA A C 1
ATOM 1450 O O . ALA A 1 191 ? 6.353 0.992 3.872 1.00 96.31 191 ALA A O 1
ATOM 1451 N N . VAL A 1 192 ? 5.251 -0.957 4.085 1.00 96.69 192 VAL A N 1
ATOM 1452 C CA . VAL A 1 192 ? 3.910 -0.374 4.167 1.00 96.69 192 VAL A CA 1
ATOM 1453 C C . VAL A 1 192 ? 3.096 -1.075 5.247 1.00 96.69 192 VAL A C 1
ATOM 1455 O O . VAL A 1 192 ? 3.136 -2.299 5.375 1.00 96.69 192 VAL A O 1
ATOM 1458 N N . CYS A 1 193 ? 2.355 -0.294 6.030 1.00 93.12 193 CYS A N 1
ATOM 1459 C CA . CYS A 1 193 ? 1.343 -0.828 6.931 1.00 93.12 193 CYS A CA 1
ATOM 1460 C C . CYS A 1 193 ? 0.041 -1.032 6.149 1.00 93.12 193 CYS A C 1
ATOM 1462 O O . CYS A 1 193 ? -0.456 -0.105 5.509 1.00 93.12 193 CYS A O 1
ATOM 1464 N N . ALA A 1 194 ? -0.500 -2.244 6.195 1.00 89.69 194 ALA A N 1
ATOM 1465 C CA . ALA A 1 194 ? -1.732 -2.626 5.523 1.00 89.69 194 ALA A CA 1
ATOM 1466 C C . ALA A 1 194 ? -2.602 -3.435 6.493 1.00 89.69 194 ALA A C 1
ATOM 1468 O O . ALA A 1 194 ? -2.427 -4.643 6.686 1.00 89.69 194 ALA A O 1
ATOM 1469 N N . GLY A 1 195 ? -3.532 -2.728 7.140 1.00 84.00 195 GLY A N 1
ATOM 1470 C CA . GLY A 1 195 ? -4.377 -3.278 8.196 1.00 84.00 195 GLY A CA 1
ATOM 1471 C C . GLY A 1 195 ? -3.550 -3.749 9.395 1.00 84.00 195 GLY A C 1
ATOM 1472 O O . GLY A 1 195 ? -2.821 -2.973 10.001 1.00 84.00 195 GLY A O 1
ATOM 1473 N N . ARG A 1 196 ? -3.671 -5.038 9.718 1.00 87.62 196 ARG A N 1
ATOM 1474 C CA . ARG A 1 196 ? -2.975 -5.720 10.824 1.00 87.62 196 ARG A CA 1
ATOM 1475 C C . ARG A 1 196 ? -1.488 -5.995 10.553 1.00 87.62 196 ARG A C 1
ATOM 1477 O O . ARG A 1 196 ? -0.769 -6.431 11.442 1.00 87.62 196 ARG A O 1
ATOM 1484 N N . TYR A 1 197 ? -1.015 -5.807 9.327 1.00 96.56 197 TYR A N 1
ATOM 1485 C CA . TYR A 1 197 ? 0.300 -6.300 8.931 1.00 96.56 197 TYR A CA 1
ATOM 1486 C C . TYR A 1 197 ? 1.211 -5.185 8.422 1.00 96.56 197 TYR A C 1
ATOM 1488 O O . TYR A 1 197 ? 0.760 -4.260 7.747 1.00 96.56 197 TYR A O 1
ATOM 1496 N N . VAL A 1 198 ? 2.512 -5.313 8.684 1.00 98.19 198 VAL A N 1
ATOM 1497 C CA . VAL A 1 198 ? 3.563 -4.532 8.018 1.00 98.19 198 VAL A CA 1
ATOM 1498 C C . VAL A 1 198 ? 4.210 -5.411 6.956 1.00 98.19 198 VAL A C 1
ATOM 1500 O O . VAL A 1 198 ? 4.662 -6.511 7.262 1.00 98.19 198 VAL A O 1
ATOM 1503 N N . TYR A 1 199 ? 4.262 -4.930 5.718 1.00 98.69 199 TYR A N 1
ATOM 1504 C CA . TYR A 1 199 ? 4.867 -5.625 4.582 1.00 98.69 199 TYR A CA 1
ATOM 1505 C C . TYR A 1 199 ? 6.163 -4.928 4.189 1.00 98.69 199 TYR A C 1
ATOM 1507 O O . TYR A 1 199 ? 6.167 -3.716 3.975 1.00 98.69 199 TYR A O 1
ATOM 1515 N N . PHE A 1 200 ? 7.248 -5.686 4.058 1.00 98.44 200 PHE A N 1
ATOM 1516 C CA . PHE A 1 200 ? 8.574 -5.166 3.728 1.00 98.44 200 PHE A CA 1
ATOM 1517 C C . PHE A 1 200 ? 8.897 -5.411 2.250 1.00 98.44 200 PHE A C 1
ATOM 1519 O O . PHE A 1 200 ? 8.672 -6.506 1.732 1.00 98.44 200 PHE A O 1
ATOM 1526 N N . SER A 1 201 ? 9.425 -4.393 1.568 1.00 97.88 201 SER A N 1
ATOM 1527 C CA . SER A 1 201 ? 9.726 -4.416 0.133 1.00 97.88 201 SER A CA 1
ATOM 1528 C C . SER A 1 201 ? 11.092 -5.056 -0.145 1.00 97.88 201 SER A C 1
ATOM 1530 O O . SER A 1 201 ? 12.110 -4.473 0.249 1.00 97.88 201 SER A O 1
ATOM 1532 N N . PRO A 1 202 ? 11.148 -6.244 -0.782 1.00 97.94 202 PRO A N 1
ATOM 1533 C CA . PRO A 1 202 ? 12.388 -6.999 -0.951 1.00 97.94 202 PRO A CA 1
ATOM 1534 C C . PRO A 1 202 ? 13.286 -6.382 -2.02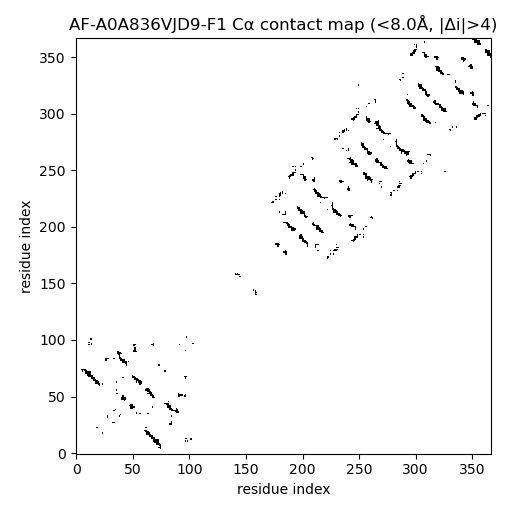1 1.00 97.94 202 PRO A C 1
ATOM 1536 O O . PRO A 1 202 ? 12.853 -6.226 -3.160 1.00 97.94 202 PRO A O 1
ATOM 1539 N N . GLN A 1 203 ? 14.548 -6.090 -1.687 1.00 96.88 203 GLN A N 1
ATOM 1540 C CA . GLN A 1 203 ? 15.464 -5.394 -2.591 1.00 96.88 203 GLN A CA 1
ATOM 1541 C C . GLN A 1 203 ? 16.732 -6.197 -2.911 1.00 96.88 203 GLN A C 1
ATOM 1543 O O . GLN A 1 203 ? 16.922 -6.601 -4.060 1.00 96.88 203 GLN A O 1
ATOM 1548 N N . CYS A 1 204 ? 17.648 -6.379 -1.958 1.00 96.75 204 CYS A N 1
ATOM 1549 C CA . CYS A 1 204 ? 18.865 -7.176 -2.157 1.00 96.75 204 CYS A CA 1
ATOM 1550 C C . CYS A 1 204 ? 19.495 -7.653 -0.855 1.00 96.75 204 CYS A C 1
ATOM 1552 O O . CYS A 1 204 ? 19.659 -6.870 0.078 1.00 96.75 204 CYS A O 1
ATOM 1554 N N . ASN A 1 205 ? 20.012 -8.874 -0.880 1.00 95.00 205 ASN A N 1
ATOM 1555 C CA . ASN A 1 205 ? 20.839 -9.453 0.171 1.00 95.00 205 ASN A CA 1
ATOM 1556 C C . ASN A 1 205 ? 22.200 -9.882 -0.413 1.00 95.00 205 ASN A C 1
ATOM 1558 O O . ASN A 1 205 ? 22.572 -9.490 -1.522 1.00 95.00 205 ASN A O 1
ATOM 1562 N N . SER A 1 206 ? 22.955 -10.691 0.331 1.00 92.38 206 SER A N 1
ATOM 1563 C CA . SER A 1 206 ? 24.255 -11.223 -0.101 1.00 92.38 206 SER A CA 1
ATOM 1564 C C . SER A 1 206 ? 24.199 -12.105 -1.357 1.00 92.38 206 SER A C 1
ATOM 1566 O O . SER A 1 206 ? 25.237 -12.337 -1.968 1.00 92.38 206 SER A O 1
ATOM 1568 N N . GLU A 1 207 ? 23.020 -12.592 -1.752 1.00 92.31 207 GLU A N 1
ATOM 1569 C CA . GLU A 1 207 ? 22.802 -13.434 -2.938 1.00 92.31 207 GLU A CA 1
ATOM 1570 C C . GLU A 1 207 ? 22.400 -12.617 -4.182 1.00 92.31 207 GLU A C 1
ATOM 1572 O O . GLU A 1 207 ? 22.243 -13.176 -5.266 1.00 92.31 207 GLU A O 1
ATOM 1577 N N . GLY A 1 208 ? 22.239 -11.295 -4.047 1.00 95.62 208 GLY A N 1
ATOM 1578 C CA . GLY A 1 208 ? 21.798 -10.396 -5.114 1.00 95.62 208 GLY A CA 1
ATOM 1579 C C . GLY A 1 208 ? 20.370 -9.884 -4.914 1.00 95.62 208 GLY A C 1
ATOM 1580 O O . GLY A 1 208 ? 19.878 -9.776 -3.788 1.00 95.62 208 GLY A O 1
ATOM 1581 N N . ARG A 1 209 ? 19.703 -9.499 -6.011 1.00 97.44 209 ARG A N 1
ATOM 1582 C CA . ARG A 1 209 ? 18.297 -9.056 -5.982 1.00 97.44 209 ARG A CA 1
ATOM 1583 C C . ARG A 1 209 ? 17.373 -10.255 -5.770 1.00 97.44 209 ARG A C 1
ATOM 1585 O O . ARG A 1 209 ? 17.528 -11.281 -6.428 1.00 97.44 209 ARG A O 1
ATOM 1592 N N . HIS A 1 210 ? 16.382 -10.113 -4.894 1.00 97.88 210 HIS A N 1
ATOM 1593 C CA . HIS A 1 210 ? 15.439 -11.186 -4.553 1.00 97.88 210 HIS A CA 1
ATOM 1594 C C . HIS A 1 210 ? 13.988 -10.691 -4.526 1.00 97.88 210 HIS A C 1
ATOM 1596 O O . HIS A 1 210 ? 13.732 -9.488 -4.545 1.00 97.88 210 HIS A O 1
ATOM 1602 N N . GLY A 1 211 ? 13.047 -11.640 -4.485 1.00 97.81 211 GLY A N 1
ATOM 1603 C CA . GLY A 1 211 ? 11.614 -11.406 -4.262 1.00 97.81 211 GLY A CA 1
ATOM 1604 C C . GLY A 1 211 ? 11.093 -12.023 -2.959 1.00 97.81 211 GLY A C 1
ATOM 1605 O O . GLY A 1 211 ? 9.889 -12.173 -2.799 1.00 97.81 211 GLY A O 1
ATOM 1606 N N . LYS A 1 212 ? 11.996 -12.387 -2.035 1.00 98.44 212 LYS A N 1
ATOM 1607 C CA . LYS A 1 212 ? 11.675 -12.919 -0.697 1.00 98.44 212 LYS A CA 1
ATOM 1608 C C . LYS A 1 212 ? 11.001 -11.841 0.159 1.00 98.44 212 LYS A C 1
ATOM 1610 O O . LYS A 1 212 ? 11.694 -11.052 0.797 1.00 98.44 212 LYS A O 1
ATOM 1615 N N . ALA A 1 213 ? 9.678 -11.760 0.102 1.00 98.06 213 ALA A N 1
ATOM 1616 C CA . ALA A 1 213 ? 8.866 -10.817 0.853 1.00 98.06 213 ALA A CA 1
ATOM 1617 C C . ALA A 1 213 ? 8.786 -11.227 2.328 1.00 98.06 213 ALA A C 1
ATOM 1619 O O . ALA A 1 213 ? 8.750 -12.413 2.654 1.00 98.06 213 ALA A O 1
ATOM 1620 N N . LEU A 1 214 ? 8.728 -10.230 3.209 1.00 98.69 214 LEU A N 1
ATOM 1621 C CA . LEU A 1 214 ? 8.579 -10.409 4.651 1.00 98.69 214 LEU A CA 1
ATOM 1622 C C . LEU A 1 214 ? 7.346 -9.641 5.123 1.00 98.69 214 LEU A C 1
ATOM 1624 O O . LEU A 1 214 ? 7.063 -8.539 4.640 1.00 98.69 214 LEU A O 1
ATOM 1628 N N . ARG A 1 215 ? 6.623 -10.224 6.076 1.00 98.44 215 ARG A N 1
ATOM 1629 C CA . ARG A 1 215 ? 5.460 -9.623 6.720 1.00 98.44 215 ARG A CA 1
ATOM 1630 C C . ARG A 1 215 ? 5.535 -9.804 8.231 1.00 98.44 215 ARG A C 1
ATOM 1632 O O . ARG A 1 215 ? 5.822 -10.901 8.697 1.00 98.44 215 ARG A O 1
ATOM 1639 N N . TYR A 1 216 ? 5.210 -8.750 8.967 1.00 98.50 216 TYR A N 1
ATOM 1640 C CA . TYR A 1 216 ? 5.021 -8.767 10.417 1.00 98.50 216 TYR A CA 1
ATOM 1641 C C . TYR A 1 216 ? 3.541 -8.593 10.774 1.00 98.50 216 TYR A C 1
ATOM 1643 O O . TYR A 1 216 ? 2.864 -7.744 10.197 1.00 98.50 216 TYR A O 1
ATOM 1651 N N . ASP A 1 217 ? 3.049 -9.386 11.719 1.00 96.94 217 ASP A N 1
ATOM 1652 C CA . ASP A 1 217 ? 1.725 -9.305 12.332 1.00 96.94 217 ASP A CA 1
ATOM 1653 C C . ASP A 1 217 ? 1.757 -8.401 13.568 1.00 96.94 217 ASP A C 1
ATOM 1655 O O . ASP A 1 217 ? 2.290 -8.777 14.609 1.00 96.94 217 ASP A O 1
ATOM 1659 N N . THR A 1 218 ? 1.149 -7.218 13.480 1.00 89.62 218 THR A N 1
ATOM 1660 C CA . THR A 1 218 ? 1.221 -6.213 14.552 1.00 89.62 218 THR A CA 1
ATOM 1661 C C . THR A 1 218 ? 0.396 -6.558 15.789 1.00 89.62 218 THR A C 1
ATOM 1663 O O . THR A 1 218 ? 0.488 -5.843 16.785 1.00 89.62 218 THR A O 1
ATOM 1666 N N . HIS A 1 219 ? -0.404 -7.628 15.750 1.00 86.69 219 HIS A N 1
ATOM 1667 C CA . HIS A 1 219 ? -1.137 -8.123 16.919 1.00 86.69 219 HIS A CA 1
ATOM 1668 C C . HIS A 1 219 ? -0.374 -9.232 17.656 1.00 86.69 219 HIS A C 1
ATOM 1670 O O . HIS A 1 219 ? -0.768 -9.606 18.760 1.00 86.69 219 HIS A O 1
ATOM 1676 N N . GLY A 1 220 ? 0.676 -9.785 17.047 1.00 87.31 220 GLY A N 1
ATOM 1677 C CA . GLY A 1 220 ? 1.604 -10.683 17.718 1.00 87.31 220 GLY A CA 1
ATOM 1678 C C . GLY A 1 220 ? 2.690 -9.916 18.478 1.00 87.31 220 GLY A C 1
ATOM 1679 O O . GLY A 1 220 ? 2.833 -8.700 18.342 1.00 87.31 220 GLY A O 1
ATOM 1680 N N . GLY A 1 221 ? 3.464 -10.626 19.300 1.00 90.75 221 GLY A N 1
ATOM 1681 C CA . GLY A 1 221 ? 4.655 -10.048 19.926 1.00 90.75 221 GLY A CA 1
ATOM 1682 C C . GLY A 1 221 ? 5.713 -9.737 18.867 1.00 90.75 221 GLY A C 1
ATOM 1683 O O . GLY A 1 221 ? 5.967 -10.566 17.994 1.00 90.75 221 GLY A O 1
ATOM 1684 N N . PHE A 1 222 ? 6.344 -8.562 18.934 1.00 93.50 222 PHE A N 1
ATOM 1685 C CA . PHE A 1 222 ? 7.372 -8.165 17.961 1.00 93.50 222 PHE A CA 1
ATOM 1686 C C . PHE A 1 222 ? 8.588 -9.102 17.971 1.00 93.50 222 PHE A C 1
ATOM 1688 O O . PHE A 1 222 ? 9.197 -9.337 16.930 1.00 93.50 222 PHE A O 1
ATOM 1695 N N . ASP A 1 223 ? 8.917 -9.654 19.138 1.00 94.19 223 ASP A N 1
ATOM 1696 C CA . ASP A 1 223 ? 9.994 -10.615 19.371 1.00 94.19 223 ASP A CA 1
ATOM 1697 C C . ASP A 1 223 ? 9.575 -12.087 19.193 1.00 94.19 223 ASP A C 1
ATOM 1699 O O . ASP A 1 223 ? 10.422 -12.980 19.267 1.00 94.19 223 ASP A O 1
ATOM 1703 N N . ASP A 1 224 ? 8.294 -12.355 18.927 1.00 96.25 224 ASP A N 1
ATOM 1704 C CA . ASP A 1 224 ? 7.794 -13.696 18.635 1.00 96.25 224 ASP A CA 1
ATOM 1705 C C . ASP A 1 224 ? 7.972 -14.009 17.149 1.00 96.25 224 ASP A C 1
ATOM 1707 O O . ASP A 1 224 ? 7.350 -13.388 16.288 1.00 96.25 224 ASP A O 1
ATOM 1711 N N . SER A 1 225 ? 8.774 -15.030 16.841 1.00 96.19 225 SER A N 1
ATOM 1712 C CA . SER A 1 225 ? 8.976 -15.514 15.472 1.00 96.19 225 SER A CA 1
ATOM 1713 C C . SER A 1 225 ? 7.683 -15.915 14.762 1.00 96.19 225 SER A C 1
ATOM 1715 O O . SER A 1 225 ? 7.614 -15.822 13.541 1.00 96.19 225 SER A O 1
ATOM 1717 N N . CYS A 1 226 ? 6.647 -16.333 15.497 1.00 96.38 226 CYS A N 1
ATOM 1718 C CA . CYS A 1 226 ? 5.351 -16.688 14.917 1.00 96.38 226 CYS A CA 1
ATOM 1719 C C . CYS A 1 226 ? 4.587 -15.468 14.374 1.00 96.38 226 CYS A C 1
ATOM 1721 O O . CYS A 1 226 ? 3.676 -15.633 13.562 1.00 96.38 226 CYS A O 1
ATOM 1723 N N . SER A 1 227 ? 4.963 -14.254 14.788 1.00 97.81 227 SER A N 1
ATOM 1724 C CA . SER A 1 227 ? 4.417 -12.994 14.268 1.00 97.81 227 SER A CA 1
ATOM 1725 C C . SER A 1 227 ? 5.007 -12.609 12.911 1.00 97.81 227 SER A C 1
ATOM 1727 O O . SER A 1 227 ? 4.550 -11.649 12.294 1.00 97.81 227 SER A O 1
ATOM 1729 N N . TRP A 1 228 ? 6.022 -13.328 12.434 1.00 98.50 228 TRP A N 1
ATOM 1730 C CA . TRP A 1 228 ? 6.711 -13.041 11.183 1.00 98.50 228 TRP A CA 1
ATOM 1731 C C . TRP A 1 228 ? 6.432 -14.132 10.150 1.00 98.50 228 TRP A C 1
ATOM 1733 O O . TRP A 1 228 ? 6.269 -15.308 10.472 1.00 98.50 228 TRP A O 1
ATOM 1743 N N . ALA A 1 229 ? 6.348 -13.733 8.885 1.00 98.62 229 ALA A N 1
ATOM 1744 C CA . ALA A 1 229 ? 6.152 -14.645 7.767 1.00 98.62 229 ALA A CA 1
ATOM 1745 C C . ALA A 1 229 ? 6.998 -14.218 6.568 1.00 98.62 229 ALA A C 1
ATOM 1747 O O . ALA A 1 229 ? 7.013 -13.042 6.201 1.00 98.62 229 ALA A O 1
ATOM 1748 N N . GLY A 1 230 ? 7.669 -15.184 5.952 1.00 98.62 230 GLY A N 1
ATOM 1749 C CA . GLY A 1 230 ? 8.420 -15.056 4.715 1.00 98.62 230 GLY A CA 1
ATOM 1750 C C . GLY A 1 230 ? 7.710 -15.768 3.563 1.00 98.62 230 GLY A C 1
ATOM 1751 O O . GLY A 1 230 ? 7.069 -16.802 3.746 1.00 98.62 230 GLY A O 1
ATOM 1752 N N . TYR A 1 231 ? 7.826 -15.214 2.359 1.00 98.62 231 TYR A N 1
ATOM 1753 C CA . TYR A 1 231 ? 7.382 -15.865 1.127 1.00 98.62 231 TYR A CA 1
ATOM 1754 C C . TYR A 1 231 ? 8.279 -15.461 -0.047 1.00 98.62 231 TYR A C 1
ATOM 1756 O O . TYR A 1 231 ? 8.589 -14.282 -0.215 1.00 98.62 231 TYR A O 1
ATOM 1764 N N . ASP A 1 232 ? 8.701 -16.416 -0.879 1.00 98.50 232 ASP A N 1
ATOM 1765 C CA . ASP A 1 232 ? 9.477 -16.110 -2.085 1.00 98.50 232 ASP A CA 1
ATOM 1766 C C . ASP A 1 232 ? 8.560 -15.817 -3.277 1.00 98.50 232 ASP A C 1
ATOM 1768 O O . ASP A 1 232 ? 8.153 -16.709 -4.019 1.00 98.50 232 ASP A O 1
ATOM 1772 N N . ALA A 1 233 ? 8.281 -14.531 -3.486 1.00 98.31 233 ALA A N 1
ATOM 1773 C CA . ALA A 1 233 ? 7.558 -14.028 -4.645 1.00 98.31 233 ALA A CA 1
ATOM 1774 C C . ALA A 1 233 ? 8.491 -13.730 -5.831 1.00 98.31 233 ALA A C 1
ATOM 1776 O O . ALA A 1 233 ? 8.090 -13.014 -6.744 1.00 98.31 233 ALA A O 1
ATOM 1777 N N . GLY A 1 234 ? 9.727 -14.249 -5.851 1.00 97.88 234 GLY A N 1
ATOM 1778 C CA . GLY A 1 234 ? 10.772 -13.964 -6.844 1.00 97.88 234 GLY A CA 1
ATOM 1779 C C . GLY A 1 234 ? 10.504 -14.439 -8.274 1.00 97.88 234 GLY A C 1
ATOM 1780 O O . GLY A 1 234 ? 11.280 -14.108 -9.177 1.00 97.88 234 GLY A O 1
ATOM 1781 N N . SER A 1 235 ? 9.442 -15.223 -8.470 1.00 97.75 235 SER A N 1
ATOM 1782 C CA . SER A 1 235 ? 8.995 -15.760 -9.756 1.00 97.75 235 SER A CA 1
ATOM 1783 C C . SER A 1 235 ? 7.464 -15.834 -9.809 1.00 97.75 235 SER A C 1
ATOM 1785 O O . SER A 1 235 ? 6.880 -16.917 -9.750 1.00 97.75 235 SER A O 1
ATOM 1787 N N . THR A 1 236 ? 6.802 -14.683 -9.916 1.00 98.62 236 THR A N 1
ATOM 1788 C CA . THR A 1 236 ? 5.333 -14.582 -9.916 1.00 98.62 236 THR A CA 1
ATOM 1789 C C . THR A 1 236 ? 4.802 -14.355 -11.331 1.00 98.62 236 THR A C 1
ATOM 1791 O O . THR A 1 236 ? 5.369 -13.579 -12.097 1.00 98.62 236 THR A O 1
ATOM 1794 N N . SER A 1 237 ? 3.712 -15.036 -11.704 1.00 97.88 237 SER A N 1
ATOM 1795 C CA . SER A 1 237 ? 3.069 -14.905 -13.029 1.00 97.88 237 SER A CA 1
ATOM 1796 C C . SER A 1 237 ? 4.016 -15.131 -14.226 1.00 97.88 237 SER A C 1
ATOM 1798 O O . SER A 1 237 ? 3.819 -14.561 -15.294 1.00 97.88 237 SER A O 1
ATOM 1800 N N . GLY A 1 238 ? 5.056 -15.960 -14.057 1.00 97.00 238 GLY A N 1
ATOM 1801 C CA . GLY A 1 238 ? 6.068 -16.225 -15.091 1.00 97.00 238 GLY A CA 1
ATOM 1802 C C . GLY A 1 238 ? 7.087 -15.096 -15.303 1.00 97.00 238 GLY A C 1
ATOM 1803 O O . GLY A 1 238 ? 7.858 -15.150 -16.258 1.00 97.00 238 GLY A O 1
ATOM 1804 N N . LEU A 1 239 ? 7.103 -14.085 -14.431 1.00 97.50 239 LEU A N 1
ATOM 1805 C CA . LEU A 1 239 ? 8.003 -12.935 -14.486 1.00 97.50 239 LEU A CA 1
ATOM 1806 C C . LEU A 1 239 ? 9.088 -13.037 -13.406 1.00 97.50 239 LEU A C 1
ATOM 1808 O O . LEU A 1 239 ? 8.851 -13.556 -12.317 1.00 97.50 239 LEU A O 1
ATOM 1812 N N . ALA A 1 240 ? 10.268 -12.473 -13.674 1.00 96.81 240 ALA A N 1
ATOM 1813 C CA . ALA A 1 240 ? 11.298 -12.283 -12.654 1.00 96.81 240 ALA A CA 1
ATOM 1814 C C . ALA A 1 240 ? 10.914 -11.105 -11.742 1.00 96.81 240 ALA A C 1
ATOM 1816 O O . ALA A 1 240 ? 11.162 -9.945 -12.054 1.00 96.81 240 ALA A O 1
ATOM 1817 N N . THR A 1 241 ? 10.262 -11.377 -10.623 1.00 97.88 241 THR A N 1
ATOM 1818 C CA . THR A 1 241 ? 9.723 -10.356 -9.713 1.00 97.88 241 THR A CA 1
ATOM 1819 C C . THR A 1 241 ? 10.664 -10.153 -8.535 1.00 97.88 241 THR A C 1
ATOM 1821 O O . THR A 1 241 ? 10.455 -10.681 -7.446 1.00 97.88 241 THR A O 1
ATOM 1824 N N . ARG A 1 242 ? 11.749 -9.406 -8.759 1.00 97.56 242 ARG A N 1
ATOM 1825 C CA . ARG A 1 242 ? 12.834 -9.200 -7.787 1.00 97.56 242 ARG A CA 1
ATOM 1826 C C . ARG A 1 242 ? 13.245 -7.735 -7.741 1.00 97.56 242 ARG A C 1
ATOM 1828 O O . ARG A 1 242 ? 13.174 -7.062 -8.759 1.00 97.56 242 ARG A O 1
ATOM 1835 N N . GLY A 1 243 ? 13.738 -7.283 -6.590 1.00 97.25 243 GLY A N 1
ATOM 1836 C CA . GLY A 1 243 ? 14.323 -5.951 -6.440 1.00 97.25 243 GLY A CA 1
ATOM 1837 C C . GLY A 1 243 ? 13.311 -4.808 -6.529 1.00 97.25 243 GLY A C 1
ATOM 1838 O O . GLY A 1 243 ? 13.257 -4.057 -7.509 1.00 97.25 243 GLY A O 1
ATOM 1839 N N . TYR A 1 244 ? 12.548 -4.675 -5.451 1.00 98.12 244 TYR A N 1
ATOM 1840 C CA . TYR A 1 244 ? 11.536 -3.657 -5.209 1.00 98.12 244 TYR A CA 1
ATOM 1841 C C . TYR A 1 244 ? 11.966 -2.664 -4.129 1.00 98.12 244 TYR A C 1
ATOM 1843 O O . TYR A 1 244 ? 12.462 -3.043 -3.065 1.00 98.12 244 TYR A O 1
ATOM 1851 N N . TYR A 1 245 ? 11.704 -1.381 -4.361 1.00 95.81 245 TYR A N 1
ATOM 1852 C CA . TYR A 1 245 ? 12.193 -0.315 -3.487 1.00 95.81 245 TYR A CA 1
ATOM 1853 C C . TYR A 1 245 ? 11.226 0.001 -2.344 1.00 95.81 245 TYR A C 1
ATOM 1855 O O . TYR A 1 245 ? 11.580 -0.153 -1.177 1.00 95.81 245 TYR A O 1
ATOM 1863 N N . GLY A 1 246 ? 9.999 0.394 -2.678 1.00 95.25 246 GLY A N 1
ATOM 1864 C CA . GLY A 1 246 ? 8.925 0.678 -1.729 1.00 95.25 246 GLY A CA 1
ATOM 1865 C C . GLY A 1 246 ? 7.695 -0.202 -1.939 1.00 95.25 246 GLY A C 1
ATOM 1866 O O . GLY A 1 246 ? 7.663 -1.068 -2.813 1.00 95.25 246 GLY A O 1
ATOM 1867 N N . ALA A 1 247 ? 6.652 0.052 -1.153 1.00 97.25 247 ALA A N 1
ATOM 1868 C CA . ALA A 1 247 ? 5.354 -0.588 -1.316 1.00 97.25 247 ALA A CA 1
ATOM 1869 C C . ALA A 1 247 ? 4.209 0.403 -1.059 1.00 97.25 247 ALA A C 1
ATOM 1871 O O . ALA A 1 247 ? 4.380 1.378 -0.329 1.00 97.25 247 ALA A O 1
ATOM 1872 N N . VAL A 1 248 ? 3.047 0.151 -1.661 1.00 98.12 248 VAL A N 1
ATOM 1873 C CA . VAL A 1 248 ? 1.830 0.970 -1.541 1.00 98.12 248 VAL A CA 1
ATOM 1874 C C . VAL A 1 248 ? 0.644 0.059 -1.242 1.00 98.12 248 VAL A C 1
ATOM 1876 O O . VAL A 1 248 ? 0.538 -1.012 -1.830 1.00 98.12 248 VAL A O 1
ATOM 1879 N N . PHE A 1 249 ? -0.259 0.477 -0.355 1.00 97.62 249 PHE A N 1
ATOM 1880 C CA . PHE A 1 249 ? -1.482 -0.260 -0.033 1.00 97.62 249 PHE A CA 1
ATOM 1881 C C . PHE A 1 249 ? -2.716 0.514 -0.501 1.00 97.62 249 PHE A C 1
ATOM 1883 O O . PHE A 1 249 ? -2.837 1.703 -0.211 1.00 97.62 249 PHE A O 1
ATOM 1890 N N . ASP A 1 250 ? -3.629 -0.153 -1.212 1.00 91.94 250 ASP A N 1
ATOM 1891 C CA . ASP A 1 250 ? -4.853 0.467 -1.754 1.00 91.94 250 ASP A CA 1
ATOM 1892 C C . ASP A 1 250 ? -6.129 0.183 -0.936 1.00 91.94 250 ASP A C 1
ATOM 1894 O O . ASP A 1 250 ? -7.226 0.577 -1.333 1.00 91.94 250 ASP A O 1
ATOM 1898 N N . GLY A 1 251 ? -6.000 -0.517 0.194 1.00 89.06 251 GLY A N 1
ATOM 1899 C CA . GLY A 1 251 ? -7.128 -1.015 0.986 1.00 89.06 251 GLY A CA 1
ATOM 1900 C C . GLY A 1 251 ? -7.406 -2.513 0.813 1.00 89.06 251 GLY A C 1
ATOM 1901 O O . GLY A 1 251 ? -8.093 -3.090 1.656 1.00 89.06 251 GLY A O 1
ATOM 1902 N N . ARG A 1 252 ? -6.846 -3.166 -0.214 1.00 93.62 252 ARG A N 1
ATOM 1903 C CA . ARG A 1 252 ? -6.908 -4.627 -0.404 1.00 93.62 252 ARG A CA 1
ATOM 1904 C C . ARG A 1 252 ? -5.593 -5.245 -0.873 1.00 93.62 252 ARG A C 1
ATOM 1906 O O . ARG A 1 252 ? -5.244 -6.334 -0.439 1.00 93.62 252 ARG A O 1
ATOM 1913 N N . TYR A 1 253 ? -4.875 -4.596 -1.773 1.00 98.56 253 TYR A N 1
ATOM 1914 C CA . TYR A 1 253 ? -3.643 -5.113 -2.344 1.00 98.56 253 TYR A CA 1
ATOM 1915 C C . TYR A 1 253 ? -2.449 -4.292 -1.874 1.00 98.56 253 TYR A C 1
ATOM 1917 O O . TYR A 1 253 ? -2.496 -3.061 -1.824 1.00 98.56 253 TYR A O 1
ATOM 1925 N N . VAL A 1 254 ? -1.354 -4.985 -1.572 1.00 98.81 254 VAL A N 1
ATOM 1926 C CA . VAL A 1 254 ? -0.032 -4.377 -1.403 1.00 98.81 254 VAL A CA 1
ATOM 1927 C C . VAL A 1 254 ? 0.692 -4.459 -2.738 1.00 98.81 254 VAL A C 1
ATOM 1929 O O . VAL A 1 254 ? 0.927 -5.559 -3.228 1.00 98.81 254 VAL A O 1
ATOM 1932 N N . TYR A 1 255 ? 1.051 -3.318 -3.317 1.00 98.75 255 TYR A N 1
ATOM 1933 C CA . TYR A 1 255 ? 1.824 -3.208 -4.553 1.00 98.75 255 TYR A CA 1
ATOM 1934 C C . TYR A 1 255 ? 3.278 -2.915 -4.217 1.00 98.75 255 TYR A C 1
ATOM 1936 O O . TYR A 1 255 ? 3.567 -1.941 -3.526 1.00 98.75 255 TYR A O 1
ATOM 1944 N N . TYR A 1 256 ? 4.191 -3.716 -4.744 1.00 98.56 256 TYR A N 1
ATOM 1945 C CA . TYR A 1 256 ? 5.625 -3.518 -4.599 1.00 98.56 256 TYR A CA 1
ATOM 1946 C C . TYR A 1 256 ? 6.146 -2.684 -5.771 1.00 98.56 256 TYR A C 1
ATOM 1948 O O . TYR A 1 256 ? 5.867 -2.978 -6.937 1.00 98.56 256 TYR A O 1
ATOM 1956 N N . VAL A 1 257 ? 6.892 -1.624 -5.458 1.00 98.19 257 VAL A N 1
ATOM 1957 C CA . VAL A 1 257 ? 7.345 -0.608 -6.414 1.00 98.19 257 VAL A CA 1
ATOM 1958 C C . VAL A 1 257 ? 8.565 -1.127 -7.182 1.00 98.19 257 VAL A C 1
ATOM 1960 O O . VAL A 1 257 ? 9.618 -1.342 -6.569 1.00 98.19 257 VAL A O 1
ATOM 1963 N N . PRO A 1 258 ? 8.447 -1.380 -8.498 1.00 97.38 258 PRO A N 1
ATOM 1964 C CA . PRO A 1 258 ? 9.482 -2.087 -9.236 1.00 97.38 258 PRO A CA 1
ATOM 1965 C C . PRO A 1 258 ? 10.721 -1.223 -9.456 1.00 97.38 258 PRO A C 1
ATOM 1967 O O . PRO A 1 258 ? 10.606 -0.052 -9.821 1.00 97.38 258 PRO A O 1
ATOM 1970 N N . ARG A 1 259 ? 11.911 -1.810 -9.265 1.00 95.56 259 ARG A N 1
ATOM 1971 C CA . ARG A 1 259 ? 13.180 -1.106 -9.459 1.00 95.56 259 ARG A CA 1
ATOM 1972 C C . ARG A 1 259 ? 14.123 -1.832 -10.401 1.00 95.56 259 ARG A C 1
ATOM 1974 O O . ARG A 1 259 ? 14.316 -1.373 -11.521 1.00 95.56 259 ARG A O 1
ATOM 1981 N N . THR A 1 260 ? 14.772 -2.898 -9.947 1.00 94.88 260 THR A N 1
ATOM 1982 C CA . THR A 1 260 ? 15.768 -3.614 -10.753 1.00 94.88 260 THR A CA 1
ATOM 1983 C C . THR A 1 260 ? 15.929 -5.050 -10.293 1.00 94.88 260 THR A C 1
ATOM 1985 O O . THR A 1 260 ? 16.132 -5.303 -9.109 1.00 94.88 260 THR A O 1
ATOM 1988 N N . ASP A 1 261 ? 15.953 -5.978 -11.242 1.00 94.25 261 ASP A N 1
ATOM 1989 C CA . ASP A 1 261 ? 16.149 -7.405 -10.979 1.00 94.25 261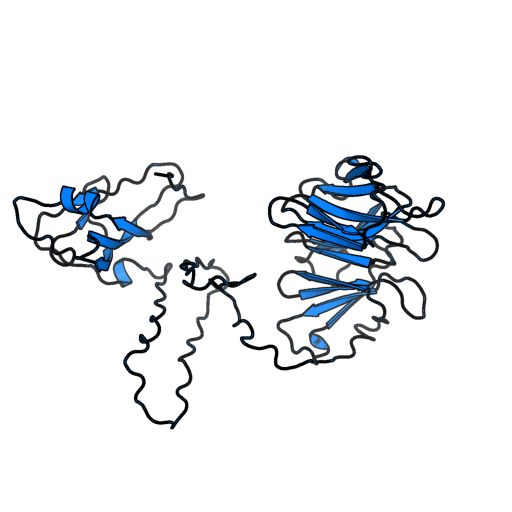 ASP A CA 1
ATOM 1990 C C . ASP A 1 261 ? 17.626 -7.809 -10.863 1.00 94.25 261 ASP A C 1
ATOM 1992 O O . ASP A 1 261 ? 17.924 -8.964 -10.573 1.00 94.25 261 ASP A O 1
ATOM 1996 N N . GLY A 1 262 ? 18.543 -6.849 -11.020 1.00 92.38 262 GLY A N 1
ATOM 1997 C CA . GLY A 1 262 ? 19.993 -7.041 -10.954 1.00 92.38 262 GLY A CA 1
ATOM 1998 C C . GLY A 1 262 ? 20.656 -6.875 -12.314 1.00 92.38 262 GLY A C 1
ATOM 1999 O O . GLY A 1 262 ? 21.799 -6.427 -12.366 1.00 92.38 262 GLY A O 1
ATOM 2000 N N . ASP A 1 263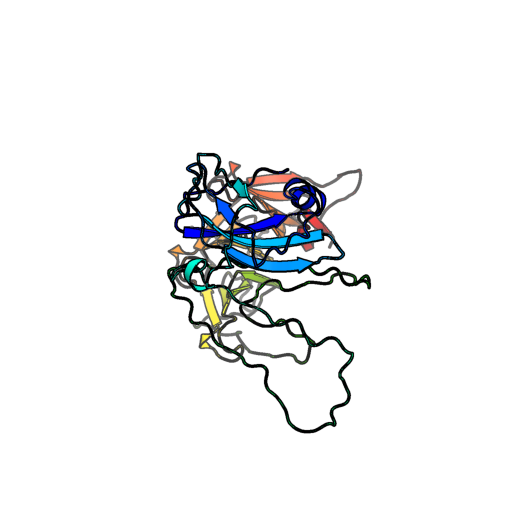 ? 19.904 -7.126 -13.385 1.00 91.88 263 ASP A N 1
ATOM 2001 C CA . ASP A 1 263 ? 20.367 -7.005 -14.765 1.00 91.88 263 ASP A CA 1
ATOM 2002 C C . ASP A 1 263 ? 19.792 -5.749 -15.429 1.00 91.88 263 ASP A C 1
ATOM 2004 O O . ASP A 1 263 ? 20.496 -5.011 -16.120 1.00 91.88 263 ASP A O 1
ATOM 2008 N N . THR A 1 264 ? 18.505 -5.477 -15.197 1.00 93.75 264 THR A N 1
ATOM 2009 C CA . THR A 1 264 ? 17.764 -4.391 -15.847 1.00 93.75 264 THR A CA 1
ATOM 2010 C C . THR A 1 264 ? 16.861 -3.647 -14.870 1.00 93.75 264 THR A C 1
ATOM 2012 O O . THR A 1 264 ? 16.375 -4.203 -13.880 1.00 93.75 264 THR A O 1
ATOM 2015 N N . HIS A 1 265 ? 16.619 -2.365 -15.141 1.00 95.75 265 HIS A N 1
ATOM 2016 C CA . HIS A 1 265 ? 15.475 -1.665 -14.565 1.00 95.75 265 HIS A CA 1
ATOM 2017 C C . HIS A 1 265 ? 14.179 -2.130 -15.243 1.00 95.75 265 HIS A C 1
ATOM 2019 O O . HIS A 1 265 ? 14.156 -2.360 -16.454 1.00 95.75 265 HIS A O 1
ATOM 2025 N N . HIS A 1 266 ? 13.098 -2.269 -14.476 1.00 95.69 266 HIS A N 1
ATOM 2026 C CA . HIS A 1 266 ? 11.847 -2.844 -14.974 1.00 95.69 266 HIS A CA 1
ATOM 2027 C C . HIS A 1 266 ? 10.604 -2.192 -14.373 1.00 95.69 266 HIS A C 1
ATOM 2029 O O . HIS A 1 266 ? 10.641 -1.615 -13.291 1.00 95.69 266 HIS A O 1
ATOM 2035 N N . SER A 1 267 ? 9.467 -2.421 -15.032 1.00 95.94 267 SER A N 1
ATOM 2036 C CA . SER A 1 267 ? 8.134 -1.965 -14.617 1.00 95.94 267 SER A CA 1
ATOM 2037 C C . SER A 1 267 ? 7.175 -3.118 -14.276 1.00 95.94 267 SER A C 1
ATOM 2039 O O . SER A 1 267 ? 5.955 -2.979 -14.331 1.00 95.94 267 SER A O 1
ATOM 2041 N N . ARG A 1 268 ? 7.738 -4.268 -13.878 1.00 97.69 268 ARG A N 1
ATOM 2042 C CA . ARG A 1 268 ? 7.012 -5.444 -13.363 1.00 97.69 268 ARG A CA 1
ATOM 2043 C C . ARG A 1 268 ? 6.399 -5.179 -11.988 1.00 97.69 268 ARG A C 1
ATOM 2045 O O . ARG A 1 268 ? 7.045 -5.414 -10.966 1.00 97.69 268 ARG A O 1
ATOM 2052 N N . VAL A 1 269 ? 5.161 -4.705 -11.961 1.00 98.19 269 VAL A N 1
ATOM 2053 C CA . VAL A 1 269 ? 4.404 -4.478 -10.727 1.00 98.19 269 VAL A CA 1
ATOM 2054 C C . VAL A 1 269 ? 4.033 -5.830 -10.123 1.00 98.19 269 VAL A C 1
ATOM 2056 O O . VAL A 1 269 ? 3.334 -6.622 -10.751 1.00 98.19 269 VAL A O 1
ATOM 2059 N N . LEU A 1 270 ? 4.508 -6.089 -8.906 1.00 98.81 270 LEU A N 1
ATOM 2060 C CA . LEU A 1 270 ? 4.115 -7.236 -8.086 1.00 98.81 270 LEU A CA 1
ATOM 2061 C C . LEU A 1 270 ? 3.063 -6.770 -7.086 1.00 98.81 270 LEU A C 1
ATOM 2063 O O . LEU A 1 270 ? 3.211 -5.698 -6.499 1.00 98.81 270 LEU A O 1
ATOM 2067 N N . ARG A 1 271 ? 2.025 -7.573 -6.862 1.00 98.69 271 ARG A N 1
ATOM 2068 C CA . ARG A 1 271 ? 1.052 -7.324 -5.802 1.00 98.69 271 ARG A CA 1
ATOM 2069 C C . ARG A 1 271 ? 0.715 -8.575 -5.002 1.00 98.69 271 ARG A C 1
ATOM 2071 O O . ARG A 1 271 ? 0.723 -9.682 -5.538 1.00 98.69 271 ARG A O 1
ATOM 2078 N N . HIS A 1 272 ? 0.361 -8.352 -3.745 1.00 98.81 272 HIS A N 1
ATOM 2079 C CA . HIS A 1 272 ? -0.188 -9.345 -2.829 1.00 98.81 272 HIS A CA 1
ATOM 2080 C C . HIS A 1 272 ? -1.629 -8.969 -2.450 1.00 98.81 272 HIS A C 1
ATOM 2082 O O . HIS A 1 272 ? -1.873 -7.819 -2.082 1.00 98.81 272 HIS A O 1
ATOM 2088 N N . ASP A 1 273 ? -2.571 -9.912 -2.529 1.00 98.50 273 ASP A N 1
ATOM 2089 C CA . ASP A 1 273 ? -3.953 -9.761 -2.053 1.00 98.50 273 ASP A CA 1
ATOM 2090 C C . ASP A 1 273 ? -4.028 -10.032 -0.549 1.00 98.50 273 ASP A C 1
ATOM 2092 O O . ASP A 1 273 ? -3.856 -11.165 -0.103 1.00 98.50 273 ASP A O 1
ATOM 2096 N N . THR A 1 274 ? -4.325 -9.010 0.257 1.00 95.12 274 THR A N 1
ATOM 2097 C CA . THR A 1 274 ? -4.356 -9.157 1.720 1.00 95.12 274 THR A CA 1
ATOM 2098 C C . THR A 1 274 ? -5.544 -9.970 2.234 1.00 95.12 274 THR A C 1
ATOM 2100 O O . THR A 1 274 ? -5.639 -10.185 3.440 1.00 95.12 274 THR A O 1
ATOM 2103 N N . GLN A 1 275 ? -6.468 -10.386 1.363 1.00 93.94 275 GLN A N 1
ATOM 2104 C CA . GLN A 1 275 ? -7.548 -11.314 1.714 1.00 93.94 275 GLN A CA 1
ATOM 2105 C C . GLN A 1 275 ? -7.124 -12.786 1.614 1.00 93.94 275 GLN A C 1
ATOM 2107 O O . GLN A 1 275 ? -7.805 -13.647 2.171 1.00 93.94 275 GLN A O 1
ATOM 2112 N N . GLY A 1 276 ? -6.031 -13.078 0.907 1.00 93.06 276 GLY A N 1
ATOM 2113 C CA . GLY A 1 276 ? -5.456 -14.414 0.805 1.00 93.06 276 GLY A CA 1
ATOM 2114 C C . GLY A 1 276 ? -4.405 -14.693 1.883 1.00 93.06 276 GLY A C 1
ATOM 2115 O O . GLY A 1 276 ? -3.964 -13.797 2.608 1.00 93.06 276 GLY A O 1
ATOM 2116 N N . ASP A 1 277 ? -3.989 -15.956 1.992 1.00 96.75 277 ASP A N 1
ATOM 2117 C CA . ASP A 1 277 ? -2.847 -16.320 2.833 1.00 96.75 277 ASP A CA 1
ATOM 2118 C C . ASP A 1 277 ? -1.550 -15.803 2.195 1.00 96.75 277 ASP A C 1
ATOM 2120 O O . ASP A 1 277 ? -1.319 -15.988 1.000 1.00 96.75 277 ASP A O 1
ATOM 2124 N N . PHE A 1 278 ? -0.689 -15.182 3.002 1.00 98.19 278 PHE A N 1
ATOM 2125 C CA . PHE A 1 278 ? 0.580 -14.605 2.558 1.00 98.19 278 PHE A CA 1
ATOM 2126 C C . PHE A 1 278 ? 1.528 -15.617 1.916 1.00 98.19 278 PHE A C 1
ATOM 2128 O O . PHE A 1 278 ? 2.311 -15.254 1.040 1.00 98.19 278 PHE A O 1
ATOM 2135 N N . ARG A 1 279 ? 1.461 -16.881 2.339 1.00 97.69 279 ARG A N 1
ATOM 2136 C CA . ARG A 1 279 ? 2.321 -17.957 1.840 1.00 97.69 279 ARG A CA 1
ATOM 2137 C C . ARG A 1 279 ? 1.717 -18.703 0.652 1.00 97.69 279 ARG A C 1
ATOM 2139 O O . ARG A 1 279 ? 2.380 -19.567 0.083 1.00 97.69 279 ARG A O 1
ATOM 2146 N N . GLU A 1 280 ? 0.484 -18.386 0.268 1.00 98.31 280 GLU A N 1
ATOM 2147 C CA . GLU A 1 280 ? -0.196 -19.064 -0.829 1.00 98.31 280 GLU A CA 1
ATOM 2148 C C . GLU A 1 280 ? 0.125 -18.379 -2.167 1.00 98.31 280 GLU A C 1
ATOM 2150 O O . GLU A 1 280 ? -0.161 -17.189 -2.326 1.00 98.31 280 GLU A O 1
ATOM 2155 N N . PRO A 1 281 ? 0.648 -19.102 -3.178 1.00 98.38 281 PRO A N 1
ATOM 2156 C CA . PRO A 1 281 ? 0.949 -18.518 -4.484 1.00 98.38 281 PRO A CA 1
ATOM 2157 C C . PRO A 1 281 ? -0.238 -17.833 -5.167 1.00 98.38 281 PRO A C 1
ATOM 2159 O O . PRO A 1 281 ? -0.040 -16.866 -5.898 1.00 98.38 281 PRO A O 1
ATOM 2162 N N . SER A 1 282 ? -1.474 -18.285 -4.925 1.00 98.19 282 SER A N 1
ATOM 2163 C CA . SER A 1 282 ? -2.668 -17.648 -5.495 1.00 98.19 282 SER A CA 1
ATOM 2164 C C . SER A 1 282 ? -2.959 -16.252 -4.936 1.00 98.19 282 SER A C 1
ATOM 2166 O O . SER A 1 282 ? -3.745 -15.521 -5.534 1.00 98.19 282 SER A O 1
ATOM 2168 N N . SER A 1 283 ? -2.346 -15.873 -3.811 1.00 98.56 283 SER A N 1
ATOM 2169 C CA . SER A 1 283 ? -2.454 -14.529 -3.226 1.00 98.56 283 SER A CA 1
ATOM 2170 C C . SER A 1 283 ? -1.516 -13.520 -3.892 1.00 98.56 283 SER A C 1
ATOM 2172 O O . SER A 1 283 ? -1.572 -12.331 -3.584 1.00 98.56 283 SER A O 1
ATOM 2174 N N . TRP A 1 284 ? -0.653 -13.970 -4.805 1.00 98.88 284 TRP A N 1
ATOM 2175 C CA . TRP A 1 284 ? 0.344 -13.147 -5.476 1.00 98.88 284 TRP A CA 1
ATOM 2176 C C . TRP A 1 284 ? 0.069 -13.054 -6.971 1.00 98.88 284 TRP A C 1
ATOM 2178 O O . TRP A 1 284 ? -0.350 -14.006 -7.627 1.00 98.88 284 TRP A O 1
ATOM 2188 N N . SER A 1 285 ? 0.316 -11.877 -7.534 1.00 98.81 285 SER A N 1
ATOM 2189 C CA . SER A 1 285 ? 0.116 -11.615 -8.955 1.00 98.81 285 SER A CA 1
ATOM 2190 C C . SER A 1 285 ? 1.111 -10.567 -9.431 1.00 98.81 285 SER A C 1
ATOM 2192 O O . SER A 1 285 ? 1.461 -9.649 -8.688 1.00 98.81 285 SER A O 1
ATOM 2194 N N . ALA A 1 286 ? 1.576 -10.693 -10.671 1.00 98.75 286 ALA A N 1
ATOM 2195 C CA . ALA A 1 286 ? 2.472 -9.723 -11.274 1.00 98.75 286 ALA A CA 1
ATOM 2196 C C . ALA A 1 286 ? 2.078 -9.392 -12.711 1.00 98.75 286 ALA A C 1
ATOM 2198 O O . ALA A 1 286 ? 1.536 -10.224 -13.442 1.00 98.75 286 ALA A O 1
ATOM 2199 N N . PHE A 1 287 ? 2.371 -8.160 -13.113 1.00 98.56 287 PHE A N 1
ATOM 2200 C CA . PHE A 1 287 ? 2.167 -7.687 -14.473 1.00 98.56 287 PHE A CA 1
ATOM 2201 C C . PHE A 1 287 ? 3.306 -6.759 -14.892 1.00 98.56 287 PHE A C 1
ATOM 2203 O O . PHE A 1 287 ? 3.738 -5.900 -14.123 1.00 98.56 287 PHE A O 1
ATOM 2210 N N . ASP A 1 288 ? 3.807 -6.947 -16.112 1.00 97.25 288 ASP A N 1
ATOM 2211 C CA . ASP A 1 288 ? 4.825 -6.078 -16.693 1.00 97.25 288 ASP A CA 1
ATOM 2212 C C . ASP A 1 288 ? 4.160 -4.937 -17.458 1.00 97.25 288 ASP A C 1
ATOM 2214 O O . ASP A 1 288 ? 3.537 -5.150 -18.501 1.00 97.25 288 ASP A O 1
ATOM 2218 N N . ALA A 1 289 ? 4.314 -3.712 -16.953 1.00 94.81 289 ALA A N 1
ATOM 2219 C CA . ALA A 1 289 ? 3.828 -2.530 -17.645 1.00 94.81 289 ALA A CA 1
ATOM 2220 C C . ALA A 1 289 ? 4.662 -2.194 -18.893 1.00 94.81 289 ALA A C 1
ATOM 2222 O O . ALA A 1 289 ? 4.329 -1.234 -19.572 1.00 94.81 289 ALA A O 1
ATOM 2223 N N . GLY A 1 290 ? 5.702 -2.959 -19.245 1.00 90.94 290 GLY A N 1
ATOM 2224 C CA . GLY A 1 290 ? 6.352 -2.928 -20.559 1.00 90.94 290 GLY A CA 1
ATOM 2225 C C . GLY A 1 290 ? 7.277 -1.734 -20.802 1.00 90.94 290 GLY A C 1
ATOM 2226 O O . GLY A 1 290 ? 7.531 -1.381 -21.951 1.00 90.94 290 GLY A O 1
ATOM 2227 N N . GLU A 1 291 ? 7.767 -1.098 -19.743 1.00 84.62 291 GLU A N 1
ATOM 2228 C CA . GLU A 1 291 ? 8.767 -0.026 -19.788 1.00 84.62 291 GLU A CA 1
ATOM 2229 C C . GLU A 1 291 ? 10.064 -0.470 -19.081 1.00 84.62 291 GLU A C 1
ATOM 2231 O O . GLU A 1 291 ? 10.022 -0.990 -17.961 1.00 84.62 291 GLU A O 1
ATOM 2236 N N . GLN A 1 292 ? 11.226 -0.216 -19.694 1.00 89.75 292 GLN A N 1
ATOM 2237 C CA . GLN A 1 292 ? 12.558 -0.455 -19.102 1.00 89.75 292 GLN A CA 1
ATOM 2238 C C . GLN A 1 292 ? 13.022 0.729 -18.238 1.00 89.75 292 GLN A C 1
ATOM 2240 O O . GLN A 1 292 ? 14.092 1.314 -18.425 1.00 89.75 292 GLN A O 1
ATOM 2245 N N . ILE A 1 293 ? 12.169 1.118 -17.299 1.00 93.06 293 ILE A N 1
ATOM 2246 C CA . ILE A 1 293 ? 12.429 2.166 -16.311 1.00 93.06 293 ILE A CA 1
ATOM 2247 C C . ILE A 1 293 ? 12.129 1.626 -14.923 1.00 93.06 293 ILE A C 1
ATOM 2249 O O . ILE A 1 293 ? 11.323 0.715 -14.776 1.00 93.06 293 ILE A O 1
ATOM 2253 N N . SER A 1 294 ? 12.758 2.218 -13.919 1.00 94.94 294 SER A N 1
ATOM 2254 C CA . SER A 1 294 ? 12.514 1.927 -12.511 1.00 94.94 294 SER A CA 1
ATOM 2255 C C . SER A 1 294 ? 11.678 2.992 -11.832 1.00 94.94 294 SER A C 1
ATOM 2257 O O . SER A 1 294 ? 11.534 4.113 -12.325 1.00 94.94 294 SER A O 1
ATOM 2259 N N . PHE A 1 295 ? 11.198 2.626 -10.651 1.00 96.38 295 PHE A N 1
ATOM 2260 C CA . PHE A 1 295 ? 10.474 3.468 -9.721 1.00 96.38 295 PHE A CA 1
ATOM 2261 C C . PHE A 1 295 ? 11.054 3.275 -8.316 1.00 96.38 295 PHE A C 1
ATOM 2263 O O . PHE A 1 295 ? 11.776 2.305 -8.060 1.00 96.38 295 PHE A O 1
ATOM 2270 N N . GLN A 1 296 ? 10.783 4.215 -7.414 1.00 92.25 296 GLN A N 1
ATOM 2271 C CA . GLN A 1 296 ? 11.339 4.188 -6.054 1.00 92.25 296 GLN A CA 1
ATOM 2272 C C . GLN A 1 296 ? 10.221 4.084 -5.012 1.00 92.25 296 GLN A C 1
ATOM 2274 O O . GLN A 1 296 ? 10.029 3.034 -4.404 1.00 92.25 296 GLN A O 1
ATOM 2279 N N . GLY A 1 297 ? 9.388 5.109 -4.877 1.00 94.56 297 GLY A N 1
ATOM 2280 C CA . GLY A 1 297 ? 8.211 5.067 -4.009 1.00 94.56 297 GLY A CA 1
ATOM 2281 C C . GLY A 1 297 ? 6.891 5.075 -4.768 1.00 94.56 297 GLY A C 1
ATOM 2282 O O . GLY A 1 297 ? 6.831 4.912 -5.987 1.00 94.56 297 GLY A O 1
ATOM 2283 N N . GLY A 1 298 ? 5.810 5.304 -4.036 1.00 95.94 298 GLY A N 1
ATOM 2284 C CA . GLY A 1 298 ? 4.504 5.495 -4.635 1.00 95.94 298 GLY A CA 1
ATOM 2285 C C . GLY A 1 298 ? 3.467 6.000 -3.647 1.00 95.94 298 GLY A C 1
ATOM 2286 O O . GLY A 1 298 ? 3.707 6.033 -2.444 1.00 95.94 298 GLY A O 1
ATOM 2287 N N . ALA A 1 299 ? 2.322 6.406 -4.180 1.00 97.25 299 ALA A N 1
ATOM 2288 C CA . ALA A 1 299 ? 1.177 6.881 -3.415 1.00 97.25 299 ALA A CA 1
ATOM 2289 C C . ALA A 1 299 ? -0.119 6.311 -3.996 1.00 97.25 299 ALA A C 1
ATOM 2291 O O . ALA A 1 299 ? -0.184 5.977 -5.180 1.00 97.25 299 ALA A O 1
ATOM 2292 N N . PHE A 1 300 ? -1.155 6.234 -3.166 1.00 97.19 300 PHE A N 1
ATOM 2293 C CA . PHE A 1 300 ? -2.504 5.858 -3.573 1.00 97.19 300 PHE A CA 1
ATOM 2294 C C . PHE A 1 300 ? -3.472 7.000 -3.261 1.00 97.19 300 PHE A C 1
ATOM 2296 O O . PHE A 1 300 ? -3.459 7.524 -2.150 1.00 97.19 300 PHE A O 1
ATOM 2303 N N . ASP A 1 301 ? -4.300 7.385 -4.234 1.00 91.12 301 ASP A N 1
ATOM 2304 C CA . ASP A 1 301 ? -5.226 8.525 -4.109 1.00 91.12 301 ASP A CA 1
ATOM 2305 C C . ASP A 1 301 ? -6.689 8.132 -3.821 1.00 91.12 301 ASP A C 1
ATOM 2307 O O . ASP A 1 301 ? -7.591 8.966 -3.887 1.00 91.12 301 ASP A O 1
ATOM 2311 N N . GLY A 1 302 ? -6.948 6.852 -3.535 1.00 88.31 302 GLY A N 1
ATOM 2312 C CA . GLY A 1 302 ? -8.304 6.305 -3.407 1.00 88.31 302 GLY A CA 1
ATOM 2313 C C . GLY A 1 302 ? -8.830 5.626 -4.678 1.00 88.31 302 GLY A C 1
ATOM 2314 O O . GLY A 1 302 ? -9.861 4.948 -4.627 1.00 88.31 302 GLY A O 1
ATOM 2315 N N . ARG A 1 303 ? -8.133 5.752 -5.814 1.00 93.56 303 ARG A N 1
ATOM 2316 C CA . ARG A 1 303 ? -8.424 4.996 -7.045 1.00 93.56 303 ARG A CA 1
ATOM 2317 C C . ARG A 1 303 ? -7.178 4.563 -7.807 1.00 93.56 303 ARG A C 1
ATOM 2319 O O . ARG A 1 303 ? -7.165 3.483 -8.384 1.00 93.56 303 ARG A O 1
ATOM 2326 N N . TYR A 1 304 ? -6.160 5.399 -7.864 1.00 98.19 304 TYR A N 1
ATOM 2327 C CA . TYR A 1 304 ? -4.975 5.158 -8.659 1.00 98.19 304 TYR A CA 1
ATOM 2328 C C . TYR A 1 304 ? -3.755 4.961 -7.771 1.00 98.19 304 TYR A C 1
ATOM 2330 O O . TYR A 1 304 ? -3.543 5.707 -6.814 1.00 98.19 304 TYR A O 1
ATOM 2338 N N . VAL A 1 305 ? -2.927 3.983 -8.129 1.00 98.50 305 VAL A N 1
ATOM 2339 C CA . VAL A 1 305 ? -1.576 3.834 -7.580 1.00 98.50 305 VAL A CA 1
ATOM 2340 C C . VAL A 1 305 ? -0.614 4.571 -8.503 1.00 98.50 305 VAL A C 1
ATOM 2342 O O . VAL A 1 305 ? -0.584 4.304 -9.704 1.00 98.50 305 VAL A O 1
ATOM 2345 N N . TYR A 1 306 ? 0.170 5.489 -7.949 1.00 98.19 306 TYR A N 1
ATOM 2346 C CA . TYR A 1 306 ? 1.205 6.240 -8.656 1.00 98.19 306 TYR A CA 1
ATOM 2347 C C . TYR A 1 306 ? 2.569 5.730 -8.220 1.00 98.19 306 TYR A C 1
ATOM 2349 O O . TYR A 1 306 ? 2.855 5.693 -7.026 1.00 98.19 306 TYR A O 1
ATOM 2357 N N . PHE A 1 307 ? 3.418 5.387 -9.179 1.00 97.44 307 PHE A N 1
ATOM 2358 C CA . PHE A 1 307 ? 4.791 4.957 -8.951 1.00 97.44 307 PHE A CA 1
ATOM 2359 C C . PHE A 1 307 ? 5.737 6.120 -9.267 1.00 97.44 307 PHE A C 1
ATOM 2361 O O . PHE A 1 307 ? 5.723 6.664 -10.377 1.00 97.44 307 PHE A O 1
ATOM 2368 N N . ALA A 1 308 ? 6.530 6.524 -8.274 1.00 95.69 308 ALA A N 1
ATOM 2369 C CA . ALA A 1 308 ? 7.440 7.659 -8.358 1.00 95.69 308 ALA A CA 1
ATOM 2370 C C . ALA A 1 308 ? 8.580 7.365 -9.354 1.00 95.69 308 ALA A C 1
ATOM 2372 O O . ALA A 1 308 ? 9.207 6.307 -9.236 1.00 95.69 308 ALA A O 1
ATOM 2373 N N . PRO A 1 309 ? 8.862 8.259 -10.322 1.00 94.31 309 PRO A N 1
ATOM 2374 C CA . PRO A 1 309 ? 9.859 8.019 -11.365 1.00 94.31 309 PRO A CA 1
ATOM 2375 C C . PRO A 1 309 ? 11.254 7.749 -10.796 1.00 94.31 309 PRO A C 1
ATOM 2377 O O . PRO A 1 309 ? 11.731 8.507 -9.961 1.00 94.31 309 PRO A O 1
ATOM 2380 N N . GLY A 1 310 ? 11.939 6.718 -11.285 1.00 93.88 310 GLY A N 1
ATOM 2381 C CA . GLY A 1 310 ? 13.339 6.437 -10.966 1.00 93.88 310 GLY A CA 1
ATOM 2382 C C . GLY A 1 310 ? 14.258 6.707 -12.156 1.00 93.88 310 GLY A C 1
ATOM 2383 O O . GLY A 1 310 ? 14.415 7.839 -12.615 1.00 93.88 310 GLY A O 1
ATOM 2384 N N . TYR A 1 311 ? 14.862 5.639 -12.669 1.00 94.06 311 TYR A N 1
ATOM 2385 C CA . TYR A 1 311 ? 15.902 5.663 -13.698 1.00 94.06 311 TYR A CA 1
ATOM 2386 C C . TYR A 1 311 ? 15.522 4.823 -14.914 1.00 94.06 311 TYR A C 1
ATOM 2388 O O . TYR A 1 311 ? 14.973 3.730 -14.777 1.00 94.06 311 TYR A O 1
ATOM 2396 N N . HIS A 1 312 ? 15.885 5.307 -16.095 1.00 92.81 312 HIS A N 1
ATOM 2397 C CA . HIS A 1 312 ? 16.030 4.508 -17.303 1.00 92.81 312 HIS A CA 1
ATOM 2398 C C . HIS A 1 312 ? 17.421 3.864 -17.334 1.00 92.81 312 HIS A C 1
ATOM 2400 O O . HIS A 1 312 ? 18.406 4.499 -16.952 1.00 92.81 312 HIS A O 1
ATOM 2406 N N . GLN A 1 313 ? 17.515 2.630 -17.840 1.00 89.06 313 GLN A N 1
ATOM 2407 C CA . GLN A 1 313 ? 18.772 1.870 -17.871 1.00 89.06 313 GLN A CA 1
ATOM 2408 C C . GLN A 1 313 ? 19.915 2.622 -18.573 1.00 89.06 313 GLN A C 1
ATOM 2410 O O . GLN A 1 313 ? 21.035 2.650 -18.073 1.00 89.06 313 GLN A O 1
ATOM 2415 N N . GLU A 1 314 ? 19.630 3.217 -19.733 1.00 89.56 314 GLU A N 1
ATOM 2416 C CA . GLU A 1 314 ? 20.654 3.816 -20.604 1.00 89.56 314 GLU A CA 1
ATOM 2417 C C . GLU A 1 314 ? 20.796 5.335 -20.452 1.00 89.56 314 GLU A C 1
ATOM 2419 O O . GLU A 1 314 ? 21.884 5.879 -20.618 1.00 89.56 314 GLU A O 1
ATOM 2424 N N . THR A 1 315 ? 19.699 6.037 -20.162 1.00 90.25 315 THR A N 1
ATOM 2425 C CA . THR A 1 315 ? 19.631 7.504 -20.242 1.00 90.25 315 THR A CA 1
ATOM 2426 C C . THR A 1 315 ? 19.624 8.170 -18.869 1.00 90.25 315 THR A C 1
ATOM 2428 O O . THR A 1 315 ? 19.681 9.395 -18.788 1.00 90.25 315 THR A O 1
ATOM 2431 N N . GLY A 1 316 ? 19.619 7.385 -17.785 1.00 91.88 316 GLY A N 1
ATOM 2432 C CA . GLY A 1 316 ? 19.712 7.894 -16.421 1.00 91.88 316 GLY A CA 1
ATOM 2433 C C . GLY A 1 316 ? 18.360 8.360 -15.858 1.00 91.88 316 GLY A C 1
ATOM 2434 O O . GLY A 1 316 ? 17.359 7.672 -16.063 1.00 91.88 316 GLY A O 1
ATOM 2435 N N . PRO A 1 317 ? 18.313 9.464 -15.086 1.00 93.62 317 PRO A N 1
ATOM 2436 C CA . PRO A 1 317 ? 17.099 9.948 -14.423 1.00 93.62 317 PRO A CA 1
ATOM 2437 C C . PRO A 1 317 ? 15.886 10.056 -15.356 1.00 93.62 317 PRO A C 1
ATOM 2439 O O . PRO A 1 317 ? 15.969 10.629 -16.440 1.00 93.62 317 PRO A O 1
ATOM 2442 N N . SER A 1 318 ? 14.743 9.533 -14.915 1.00 93.00 318 SER A N 1
ATOM 2443 C CA . SER A 1 318 ? 13.488 9.529 -15.672 1.00 93.00 318 SER A CA 1
ATOM 2444 C C . SER A 1 318 ? 12.458 10.469 -15.044 1.00 93.00 318 SER A C 1
ATOM 2446 O O . SER A 1 318 ? 12.344 10.539 -13.822 1.00 93.00 318 SER A O 1
ATOM 2448 N N . GLY A 1 319 ? 11.679 11.171 -15.871 1.00 93.25 319 GLY A N 1
ATOM 2449 C CA . GLY A 1 319 ? 10.480 11.917 -15.456 1.00 93.25 319 GLY A CA 1
ATOM 2450 C C . GLY A 1 319 ? 9.181 11.113 -15.585 1.00 93.25 319 GLY A C 1
ATOM 2451 O O . GLY A 1 319 ? 8.108 11.617 -15.256 1.00 93.25 319 GLY A O 1
ATOM 2452 N N . LYS A 1 320 ? 9.254 9.865 -16.067 1.00 94.25 320 LYS A N 1
ATOM 2453 C CA . LYS A 1 320 ? 8.082 9.030 -16.353 1.00 94.25 320 LYS A CA 1
ATOM 2454 C C . LYS A 1 320 ? 7.439 8.495 -15.072 1.00 94.25 320 LYS A C 1
ATOM 2456 O O . LYS A 1 320 ? 7.958 7.574 -14.446 1.00 94.25 320 LYS A O 1
ATOM 2461 N N . VAL A 1 321 ? 6.280 9.043 -14.730 1.00 95.12 321 VAL A N 1
ATOM 2462 C CA . VAL A 1 321 ? 5.377 8.553 -13.686 1.00 95.12 321 VAL A CA 1
ATOM 2463 C C . VAL A 1 321 ? 4.516 7.445 -14.281 1.00 95.12 321 VAL A C 1
ATOM 2465 O O . VAL A 1 321 ? 3.867 7.660 -15.305 1.00 95.12 321 VAL A O 1
ATOM 2468 N N . LEU A 1 322 ? 4.462 6.282 -13.635 1.00 96.75 322 LEU A N 1
ATOM 2469 C CA . LEU A 1 322 ? 3.503 5.231 -13.979 1.00 96.75 322 LEU A CA 1
ATOM 2470 C C . LEU A 1 322 ? 2.303 5.322 -13.038 1.00 96.75 322 LEU A C 1
ATOM 2472 O O . LEU A 1 322 ? 2.466 5.476 -11.830 1.00 96.75 322 LEU A O 1
ATOM 2476 N N . ARG A 1 323 ? 1.096 5.210 -13.584 1.00 97.56 323 ARG A N 1
ATOM 2477 C CA . ARG A 1 323 ? -0.157 5.197 -12.830 1.00 97.56 323 ARG A CA 1
ATOM 2478 C C . ARG A 1 323 ? -0.963 3.957 -13.186 1.00 97.56 323 ARG A C 1
ATOM 2480 O O . ARG A 1 323 ? -1.169 3.707 -14.366 1.00 97.56 323 ARG A O 1
ATOM 2487 N N . PHE A 1 324 ? -1.472 3.245 -12.190 1.00 98.50 324 PHE A N 1
ATOM 2488 C CA . PHE A 1 324 ? -2.381 2.107 -12.347 1.00 98.50 324 PHE A CA 1
ATOM 2489 C C . PHE A 1 324 ? -3.783 2.445 -11.813 1.00 98.50 324 PHE A C 1
ATOM 2491 O O . PHE A 1 324 ? -3.883 3.024 -10.735 1.00 98.50 324 PHE A O 1
ATOM 2498 N N . ASP A 1 325 ? -4.852 2.100 -12.541 1.00 98.44 325 ASP A N 1
ATOM 2499 C CA . ASP A 1 325 ? -6.253 2.215 -12.086 1.00 98.44 325 ASP A CA 1
ATOM 2500 C C . ASP A 1 325 ? -6.704 0.942 -11.363 1.00 98.44 325 ASP A C 1
ATOM 2502 O O . ASP A 1 325 ? -6.910 -0.094 -11.994 1.00 98.44 325 ASP A O 1
ATOM 2506 N N . THR A 1 326 ? -6.921 1.017 -10.047 1.00 96.50 326 THR A N 1
ATOM 2507 C CA . THR A 1 326 ? -7.266 -0.164 -9.235 1.00 96.50 326 THR A CA 1
ATOM 2508 C C . THR A 1 326 ? -8.669 -0.706 -9.505 1.00 96.50 326 THR A C 1
ATOM 2510 O O . THR A 1 326 ? -9.015 -1.788 -9.030 1.00 96.50 326 THR A O 1
ATOM 2513 N N . ARG A 1 327 ? -9.490 0.013 -10.283 1.00 95.31 327 ARG A N 1
ATOM 2514 C CA . ARG A 1 327 ? -10.815 -0.448 -10.729 1.00 95.31 327 ARG A CA 1
ATOM 2515 C C . ARG A 1 327 ? -10.786 -1.180 -12.070 1.00 95.31 327 ARG A C 1
ATOM 2517 O O . ARG A 1 327 ? -11.822 -1.695 -12.486 1.00 95.31 327 ARG A O 1
ATOM 2524 N N . ALA A 1 328 ? -9.645 -1.194 -12.753 1.00 97.31 328 ALA A N 1
ATOM 2525 C CA . ALA A 1 328 ? -9.459 -1.879 -14.024 1.00 97.31 328 ALA A CA 1
ATOM 2526 C C . ALA A 1 328 ? -8.742 -3.229 -13.832 1.00 97.31 328 ALA A C 1
ATOM 2528 O O . ALA A 1 328 ? -8.272 -3.560 -12.742 1.00 97.31 328 ALA A O 1
ATOM 2529 N N . ASP A 1 329 ? -8.677 -4.037 -14.893 1.00 97.81 329 ASP A N 1
ATOM 2530 C CA . ASP A 1 329 ? -7.987 -5.329 -14.847 1.00 97.81 329 ASP A CA 1
ATOM 2531 C C . ASP A 1 329 ? -6.474 -5.120 -14.685 1.00 97.81 329 ASP A C 1
ATOM 2533 O O . ASP A 1 329 ? -5.834 -4.444 -15.492 1.00 97.81 329 ASP A O 1
ATOM 2537 N N . PHE A 1 330 ? -5.891 -5.723 -13.653 1.00 98.44 330 PHE A N 1
ATOM 2538 C CA . PHE A 1 330 ? -4.460 -5.647 -13.360 1.00 98.44 330 PHE A CA 1
ATOM 2539 C C . PHE A 1 330 ? -3.577 -6.223 -14.471 1.00 98.44 330 PHE A C 1
ATOM 2541 O O . PHE A 1 330 ? -2.440 -5.796 -14.626 1.00 98.44 330 PHE A O 1
ATOM 2548 N N . HIS A 1 331 ? -4.082 -7.170 -15.262 1.00 97.69 331 HIS A N 1
ATOM 2549 C CA . HIS A 1 331 ? -3.317 -7.814 -16.329 1.00 97.69 331 HIS A CA 1
ATOM 2550 C C . HIS A 1 331 ? -3.509 -7.162 -17.704 1.00 97.69 331 HIS A C 1
ATOM 2552 O O . HIS A 1 331 ? -3.101 -7.727 -18.722 1.00 97.69 331 HIS A O 1
ATOM 2558 N N . TYR A 1 332 ? -4.120 -5.978 -17.758 1.00 96.94 332 TYR A N 1
ATOM 2559 C CA . TYR A 1 332 ? -4.362 -5.263 -19.004 1.00 96.94 332 TYR A CA 1
ATOM 2560 C C . TYR A 1 332 ? -3.507 -3.995 -19.090 1.00 96.94 332 TYR A C 1
ATOM 2562 O O . TYR A 1 332 ? -3.526 -3.159 -18.189 1.00 96.94 332 TYR A O 1
ATOM 2570 N N . ARG A 1 333 ? -2.751 -3.825 -20.189 1.00 95.31 333 ARG A N 1
ATOM 2571 C CA . ARG A 1 333 ? -1.811 -2.695 -20.342 1.00 95.31 333 ARG A CA 1
ATOM 2572 C C . ARG A 1 333 ? -2.513 -1.338 -20.258 1.00 95.31 333 ARG A C 1
ATOM 2574 O O . ARG A 1 333 ? -1.943 -0.429 -19.665 1.00 95.31 333 ARG A O 1
ATOM 2581 N N . ASP A 1 334 ? -3.734 -1.212 -20.779 1.00 96.44 334 ASP A N 1
ATOM 2582 C CA . ASP A 1 334 ? -4.466 0.066 -20.777 1.00 96.44 334 ASP A CA 1
ATOM 2583 C C . ASP A 1 334 ? -4.994 0.461 -19.385 1.00 96.44 334 ASP A C 1
ATOM 2585 O O . ASP A 1 334 ? -5.422 1.597 -19.185 1.00 96.44 334 ASP A O 1
ATOM 2589 N N . SER A 1 335 ? -4.930 -0.440 -18.398 1.00 97.94 335 SER A N 1
ATOM 2590 C CA . SER A 1 335 ? -5.160 -0.102 -16.985 1.00 97.94 335 SER A CA 1
ATOM 2591 C C . SER A 1 335 ? -4.023 0.738 -16.395 1.00 97.94 335 SER A C 1
ATOM 2593 O O . SER A 1 335 ? -4.150 1.284 -15.295 1.00 97.94 335 SER A O 1
ATOM 2595 N N . TYR A 1 336 ? -2.910 0.847 -17.125 1.00 98.12 336 TYR A N 1
ATOM 2596 C CA . TYR A 1 336 ? -1.745 1.635 -16.775 1.00 98.12 336 TYR A CA 1
ATOM 2597 C C . TYR A 1 336 ? -1.601 2.826 -17.721 1.00 98.12 336 TYR A C 1
ATOM 2599 O O . TYR A 1 336 ? -1.800 2.725 -18.929 1.00 98.12 336 TYR A O 1
ATOM 2607 N N . ALA A 1 337 ? -1.184 3.962 -17.176 1.00 96.56 337 ALA A N 1
ATOM 2608 C CA . ALA A 1 337 ? -0.852 5.155 -17.939 1.00 96.56 337 ALA A CA 1
ATOM 2609 C C . ALA A 1 337 ? 0.515 5.683 -17.511 1.00 96.56 337 ALA A C 1
ATOM 2611 O O . ALA A 1 337 ? 0.816 5.739 -16.319 1.00 96.56 337 ALA A O 1
ATOM 2612 N N . THR A 1 338 ? 1.315 6.114 -18.482 1.00 95.06 338 THR A N 1
ATOM 2613 C CA . THR A 1 338 ? 2.596 6.776 -18.228 1.00 95.06 338 THR A CA 1
ATOM 2614 C C . THR A 1 338 ? 2.453 8.263 -18.514 1.00 95.06 338 THR A C 1
ATOM 2616 O O . THR A 1 338 ? 1.990 8.649 -19.587 1.00 95.06 338 THR A O 1
ATOM 2619 N N . PHE A 1 339 ? 2.867 9.096 -17.568 1.00 91.88 339 PHE A N 1
ATOM 2620 C CA . PHE A 1 339 ? 2.957 10.541 -17.734 1.00 91.88 339 PHE A CA 1
ATOM 2621 C C . PHE A 1 339 ? 4.417 10.964 -17.630 1.00 91.88 339 PHE A C 1
ATOM 2623 O O . PHE A 1 339 ? 5.077 10.650 -16.644 1.00 91.88 339 PHE A O 1
ATOM 2630 N N . ASP A 1 340 ? 4.930 11.668 -18.636 1.00 92.06 340 ASP A N 1
ATOM 2631 C CA . ASP A 1 340 ? 6.268 12.245 -18.563 1.00 92.06 340 ASP A CA 1
ATOM 2632 C C . ASP A 1 340 ? 6.196 13.622 -17.901 1.00 92.06 340 ASP A C 1
ATOM 2634 O O . ASP A 1 340 ? 5.700 14.584 -18.488 1.00 92.06 340 ASP A O 1
ATOM 2638 N N . ALA A 1 341 ? 6.662 13.698 -16.657 1.00 89.38 341 ALA A N 1
ATOM 2639 C CA . ALA A 1 341 ? 6.723 14.945 -15.912 1.00 89.38 341 ALA A CA 1
ATOM 2640 C C . ALA A 1 341 ? 7.931 15.808 -16.306 1.00 89.38 341 ALA A C 1
ATOM 2642 O O . ALA A 1 341 ? 7.999 16.965 -15.874 1.00 89.38 341 ALA A O 1
ATOM 2643 N N . ALA A 1 342 ? 8.868 15.295 -17.114 1.00 89.00 342 ALA A N 1
ATOM 2644 C CA . ALA A 1 342 ? 10.050 16.041 -17.519 1.00 89.00 342 ALA A CA 1
ATOM 2645 C C . ALA A 1 342 ? 9.646 17.335 -18.245 1.00 89.00 342 ALA A C 1
ATOM 2647 O O . ALA A 1 342 ? 8.913 17.326 -19.231 1.00 89.00 342 ALA A O 1
ATOM 2648 N N . GLY A 1 343 ? 10.113 18.480 -17.745 1.00 84.06 343 GLY A N 1
ATOM 2649 C CA . GLY A 1 343 ? 9.794 19.784 -18.325 1.00 84.06 343 GLY A CA 1
ATOM 2650 C C . GLY A 1 343 ? 8.470 20.391 -17.859 1.00 84.06 343 GLY A C 1
ATOM 2651 O O . GLY A 1 343 ? 8.090 21.450 -18.367 1.00 84.06 343 GLY A O 1
ATOM 2652 N N . THR A 1 344 ? 7.775 19.792 -16.884 1.00 89.50 344 THR A N 1
ATOM 2653 C CA . THR A 1 344 ? 6.588 20.413 -16.274 1.00 89.50 344 THR A CA 1
ATOM 2654 C C . THR A 1 344 ? 6.956 21.786 -15.721 1.00 89.50 344 THR A C 1
ATOM 2656 O O . THR A 1 344 ? 7.899 21.932 -14.944 1.00 89.50 344 THR A O 1
ATOM 2659 N N . SER A 1 345 ? 6.231 22.817 -16.158 1.00 89.94 345 SER A N 1
ATOM 2660 C CA . SER A 1 345 ? 6.495 24.216 -15.793 1.00 89.94 345 SER A CA 1
ATOM 2661 C C . SER A 1 345 ? 7.927 24.693 -16.101 1.00 89.94 345 SER A C 1
ATOM 2663 O O . SER A 1 345 ? 8.428 25.605 -15.448 1.00 89.94 345 SER A O 1
ATOM 2665 N N . GLY A 1 346 ? 8.597 24.088 -17.090 1.00 89.00 346 GLY A N 1
ATOM 2666 C CA . GLY A 1 346 ? 9.971 24.429 -17.474 1.00 89.00 346 GLY A CA 1
ATOM 2667 C C . GLY A 1 346 ? 11.056 23.885 -16.536 1.00 89.00 346 GLY A C 1
ATOM 2668 O O . GLY A 1 346 ? 12.209 24.292 -16.657 1.00 89.00 346 GLY A O 1
ATOM 2669 N N . LEU A 1 347 ? 10.711 22.979 -15.614 1.00 88.00 347 LEU A N 1
ATOM 2670 C CA . LEU A 1 347 ? 11.645 22.397 -14.649 1.00 88.00 347 LEU A CA 1
ATOM 2671 C C . LEU A 1 347 ? 12.086 20.978 -15.057 1.00 88.00 347 LEU A C 1
ATOM 2673 O O . LEU A 1 347 ? 11.279 20.209 -15.589 1.00 88.00 347 LEU A O 1
ATOM 2677 N N . PRO A 1 348 ? 13.346 20.582 -14.786 1.00 86.81 348 PRO A N 1
ATOM 2678 C CA . PRO A 1 348 ? 13.832 19.223 -15.024 1.00 86.81 348 PRO A CA 1
ATOM 2679 C C . PRO A 1 348 ? 13.330 18.264 -13.929 1.00 86.81 348 PRO A C 1
ATOM 2681 O O . PRO A 1 348 ? 14.080 17.825 -13.063 1.00 86.81 348 PRO A O 1
ATOM 2684 N N . CYS A 1 349 ? 12.031 17.965 -13.947 1.00 90.75 349 CYS A N 1
ATOM 2685 C CA . CYS A 1 349 ? 11.369 17.064 -13.004 1.00 90.75 349 CYS A CA 1
ATOM 2686 C C . CYS A 1 349 ? 11.685 15.594 -13.324 1.00 90.75 349 CYS A C 1
ATOM 2688 O O . CYS A 1 349 ? 10.888 14.899 -13.953 1.00 90.75 349 CYS A O 1
ATOM 2690 N N . THR A 1 350 ? 12.860 15.129 -12.906 1.00 92.69 350 THR A N 1
ATOM 2691 C CA . THR A 1 350 ? 13.325 13.749 -13.106 1.00 92.69 350 THR A CA 1
ATOM 2692 C C . THR A 1 350 ? 13.809 13.145 -11.799 1.00 92.69 350 THR A C 1
ATOM 2694 O O . THR A 1 350 ? 14.498 13.835 -11.056 1.00 92.69 350 THR A O 1
ATOM 2697 N N . CYS A 1 351 ? 13.556 11.849 -11.609 1.00 89.88 351 CYS A N 1
ATOM 2698 C CA . CYS A 1 351 ? 13.958 11.044 -10.459 1.00 89.88 351 CYS A CA 1
ATOM 2699 C C . CYS A 1 351 ? 13.415 11.550 -9.111 1.00 89.88 351 CYS A C 1
ATOM 2701 O O . CYS A 1 351 ? 13.756 12.615 -8.606 1.00 89.88 351 CYS A O 1
ATOM 2703 N N . PHE A 1 352 ? 12.576 10.727 -8.502 1.00 92.25 352 PHE A N 1
ATOM 2704 C CA . PHE A 1 352 ? 11.922 10.983 -7.233 1.00 92.25 352 PHE A CA 1
ATOM 2705 C C . PHE A 1 352 ? 12.106 9.753 -6.349 1.00 92.25 352 PHE A C 1
ATOM 2707 O O . PHE A 1 352 ? 12.061 8.622 -6.835 1.00 92.25 352 PHE A O 1
ATOM 2714 N N . ASP A 1 353 ? 12.338 9.969 -5.060 1.00 91.12 353 ASP A N 1
ATOM 2715 C CA . ASP A 1 353 ? 12.513 8.889 -4.088 1.00 91.12 353 ASP A CA 1
ATOM 2716 C C . ASP A 1 353 ? 11.161 8.339 -3.616 1.00 91.12 353 ASP A C 1
ATOM 2718 O O . ASP A 1 353 ? 10.983 7.136 -3.435 1.00 91.12 353 ASP A O 1
ATOM 2722 N N . GLY A 1 354 ? 10.167 9.221 -3.481 1.00 92.38 354 GLY A N 1
ATOM 2723 C CA . GLY A 1 354 ? 8.882 8.903 -2.868 1.00 92.38 354 GLY A CA 1
ATOM 2724 C C . GLY A 1 354 ? 7.698 9.636 -3.482 1.00 92.38 354 GLY A C 1
ATOM 2725 O O . GLY A 1 354 ? 7.846 10.505 -4.343 1.00 92.38 354 GLY A O 1
ATOM 2726 N N . ALA A 1 355 ? 6.504 9.293 -3.006 1.00 95.00 355 ALA A N 1
ATOM 2727 C CA . ALA A 1 355 ? 5.297 10.065 -3.254 1.00 95.00 355 ALA A CA 1
ATOM 2728 C C . ALA A 1 355 ? 4.378 10.039 -2.026 1.00 95.00 355 ALA A C 1
ATOM 2730 O O . ALA A 1 355 ? 4.393 9.078 -1.262 1.00 95.00 355 ALA A O 1
ATOM 2731 N N . VAL A 1 356 ? 3.568 11.082 -1.851 1.00 93.62 356 VAL A N 1
ATOM 2732 C CA . VAL A 1 356 ? 2.559 11.182 -0.787 1.00 93.62 356 VAL A CA 1
ATOM 2733 C C . VAL A 1 356 ? 1.272 11.796 -1.333 1.00 93.62 356 VAL A C 1
ATOM 2735 O O . VAL A 1 356 ? 1.316 12.617 -2.247 1.00 93.62 356 VAL A O 1
ATOM 2738 N N . PHE A 1 357 ? 0.127 11.394 -0.784 1.00 90.69 357 PHE A N 1
ATOM 2739 C CA . PHE A 1 357 ? -1.187 11.939 -1.118 1.00 90.69 357 PHE A CA 1
ATOM 2740 C C . PHE A 1 357 ? -1.790 12.641 0.102 1.00 90.69 357 PHE A C 1
ATOM 2742 O O . PHE A 1 357 ? -1.848 12.051 1.177 1.00 90.69 357 PHE A O 1
ATOM 2749 N N . ASP A 1 358 ? -2.246 13.884 -0.062 1.00 81.38 358 ASP A N 1
ATOM 2750 C CA . ASP A 1 358 ? -2.821 14.698 1.027 1.00 81.38 358 ASP A CA 1
ATOM 2751 C C . ASP A 1 358 ? -4.362 14.683 1.075 1.00 81.38 358 ASP A C 1
ATOM 2753 O O . ASP A 1 358 ? -4.969 15.433 1.837 1.00 81.38 358 ASP A O 1
ATOM 2757 N N . GLY A 1 359 ? -5.014 13.871 0.236 1.00 75.62 359 GLY A N 1
ATOM 2758 C CA . GLY A 1 359 ? -6.468 13.904 0.039 1.00 75.62 359 GLY A CA 1
ATOM 2759 C C . GLY A 1 359 ? -6.918 14.701 -1.191 1.00 75.62 359 GLY A C 1
ATOM 2760 O O . GLY A 1 359 ? -8.076 14.591 -1.598 1.00 75.62 359 GLY A O 1
ATOM 2761 N N . ARG A 1 360 ? -6.025 15.472 -1.822 1.00 84.06 360 ARG A N 1
ATOM 2762 C CA . ARG A 1 360 ? -6.314 16.278 -3.017 1.00 84.06 360 ARG A CA 1
ATOM 2763 C C . ARG A 1 360 ? -5.260 16.146 -4.114 1.00 84.06 360 ARG A C 1
ATOM 2765 O O . ARG A 1 360 ? -5.621 16.114 -5.289 1.00 84.06 360 ARG A O 1
ATOM 2772 N N . PHE A 1 361 ? -3.985 16.092 -3.753 1.00 92.44 361 PHE A N 1
ATOM 2773 C CA . PHE A 1 361 ? -2.856 16.066 -4.671 1.00 92.44 361 PHE A CA 1
ATOM 2774 C C . PHE A 1 361 ? -1.873 14.960 -4.308 1.00 92.44 361 PHE A C 1
ATOM 2776 O O . PHE A 1 361 ? -1.639 14.666 -3.136 1.00 92.44 361 PHE A O 1
ATOM 2783 N N . VAL A 1 362 ? -1.268 14.377 -5.342 1.00 94.88 362 VAL A N 1
ATOM 2784 C CA . VAL A 1 362 ? -0.092 13.519 -5.203 1.00 94.88 362 VAL A CA 1
ATOM 2785 C C . VAL A 1 362 ? 1.149 14.389 -5.363 1.00 94.88 362 VAL A C 1
ATOM 2787 O O . VAL A 1 362 ? 1.311 15.064 -6.381 1.00 94.88 362 VAL A O 1
ATOM 2790 N N . TYR A 1 363 ? 2.024 14.358 -4.365 1.00 94.62 363 TYR A N 1
ATOM 2791 C CA . TYR A 1 363 ? 3.311 15.044 -4.362 1.00 94.62 363 TYR A CA 1
ATOM 2792 C C . TYR A 1 363 ? 4.410 14.011 -4.542 1.00 94.62 363 TYR A C 1
ATOM 2794 O O . TYR A 1 363 ? 4.449 13.026 -3.808 1.00 94.62 363 TYR A O 1
ATOM 2802 N N . PHE A 1 364 ? 5.314 14.245 -5.489 1.00 94.06 364 PHE A N 1
ATOM 2803 C CA . PHE A 1 364 ? 6.518 13.437 -5.648 1.00 94.06 364 PHE A CA 1
ATOM 2804 C C . PHE A 1 364 ? 7.679 14.087 -4.894 1.00 94.06 364 PHE A C 1
ATOM 2806 O O . PHE A 1 364 ? 7.885 15.298 -4.987 1.00 94.06 364 PHE A O 1
ATOM 2813 N N . VAL A 1 365 ? 8.429 13.279 -4.148 1.00 91.81 365 VAL A N 1
ATOM 2814 C CA . VAL A 1 365 ? 9.558 13.723 -3.324 1.00 91.81 365 VAL A CA 1
ATOM 2815 C C . VAL A 1 365 ? 10.838 13.591 -4.151 1.00 91.81 365 VAL A C 1
ATOM 2817 O O . VAL A 1 365 ? 11.193 12.462 -4.495 1.00 91.81 365 VAL A O 1
ATOM 2820 N N . PRO A 1 366 ? 11.497 14.696 -4.547 1.00 86.75 366 PRO A N 1
ATOM 2821 C CA . PRO A 1 366 ? 12.694 14.638 -5.385 1.00 86.75 366 PRO A CA 1
ATOM 2822 C C . PRO A 1 366 ? 13.853 13.959 -4.645 1.00 86.75 366 PRO A C 1
ATOM 2824 O O . PRO A 1 366 ? 13.957 14.093 -3.424 1.00 86.75 366 PRO A O 1
ATOM 2827 N N . LEU A 1 367 ? 14.684 13.224 -5.394 1.00 77.88 367 LEU A N 1
ATOM 2828 C CA . LEU A 1 367 ? 15.890 12.558 -4.885 1.00 77.88 367 LEU A CA 1
ATOM 2829 C C . LEU A 1 367 ? 17.074 13.530 -4.767 1.00 77.88 367 LEU A C 1
ATOM 2831 O O . LEU A 1 367 ? 17.255 14.346 -5.702 1.00 77.88 367 LEU A O 1
#

Sequence (367 aa):
MTRGSVQQDLAGFPLYVQIDSVGLERLRTEGLALDPHEGLRFLDASGAELPHVIDSYDSGAGMLRAWVRIPLLASGEDTILSLTTCGSGGDSDLGEVFDGHHRYLYHQPMPSDEAAHVVAGEGRGRPQRELELAPSKGLTVEGWVVTTAEPRTEAFQVIAAQWPLAEVMNGFATYDAGLTDDLETRGFFGAVCAGRYVYFSPQCNSEGRHGKALRYDTHGGFDDSCSWAGYDAGSTSGLATRGYYGAVFDGRYVYYVPRTDGDTHHSRVLRHDTQGDFREPSSWSAFDAGEQISFQGGAFDGRYVYFAPGYHQETGPSGKVLRFDTRADFHYRDSYATFDAAGTSGLPCTCFDGAVFDGRFVYFVPL

Solvent-accessible surface area (backbone atoms only — not comparable to full-atom values): 21734 Å² total; per-residue (Å²): 134,84,84,84,81,47,97,53,69,37,70,51,37,68,43,80,45,77,40,47,41,72,60,52,60,73,58,56,64,89,91,54,84,84,50,72,62,50,24,53,44,45,20,40,81,87,66,48,78,39,44,29,36,78,74,48,74,39,86,87,76,32,39,40,32,32,40,34,28,34,69,65,45,52,46,89,53,90,81,57,78,43,79,51,55,89,57,92,43,64,66,46,59,68,66,70,27,35,46,102,89,42,82,88,80,84,77,78,75,75,80,68,88,86,72,83,84,73,76,95,74,83,90,76,76,75,87,80,75,86,76,89,71,64,95,86,61,87,85,88,84,85,67,84,87,78,82,64,95,65,92,62,88,89,72,82,81,83,73,79,67,101,58,84,77,79,94,61,97,82,83,87,87,86,64,88,58,49,66,30,84,93,34,79,40,50,36,63,72,28,58,31,76,54,90,64,31,39,40,39,14,22,26,41,46,99,90,40,45,33,18,44,31,40,36,37,37,71,87,42,54,84,79,40,72,86,25,47,46,41,32,77,48,37,67,32,78,89,37,79,35,25,9,17,33,12,36,36,57,76,89,54,40,41,35,36,23,23,23,33,51,77,86,48,33,29,36,47,38,36,34,37,40,70,89,44,56,85,75,41,71,88,26,49,47,46,34,69,70,82,44,62,32,19,22,25,14,31,29,53,77,89,54,39,42,36,35,16,15,21,34,29,73,89,80,39,70,22,26,49,30,43,33,36,43,72,88,44,58,79,87,40,71,84,31,44,48,77,45,71,40,55,47,57,97,80,35,86,45,45,28,21,49,27,34,46,54,80,89,85,53,79,45,72,38,73,106

pLDDT: mean 77.82, std 21.44, range [27.69, 98.88]

Mean predicted aligned error: 16.33 Å